Protein AF-A0A2T0K832-F1 (afdb_monomer_lite)

Foldseek 3Di:
DPVVVVVVLPDDDDDPDCVLLCVLCVCQQVDDDLQHGNQVLLVQLLLQCVLLVHDPLLSSLSSCLQQDHAPPGNDHSDHPVCLVSVCVRRNPVSSVLSQCSRFDDLVVLLVVLVVVDQKDWDQGPVPRDTDIDGSVSSLSSVLSVLSSCLSNQDPSLQFFAPSVQVCCVRDVVDSHPNDLPAPPVVNPDNAHNVLQVLLSVLVVCLLPDPQNLPRCSLVSSCVSDVLALLSLLSVLLSCQLVVVPVSNVVSLVSSVSSLSSRSFHSRQLETSVQSVLLSVLCVVDRHNVCSSVSNCQVSVCSVVSHHDCCSVVNDPPDDD

Radius of gyration: 20.92 Å; chains: 1; bounding box: 51×35×62 Å

Structure (mmCIF, N/CA/C/O backbone):
data_AF-A0A2T0K832-F1
#
_entry.id   AF-A0A2T0K832-F1
#
loop_
_atom_site.group_PDB
_atom_site.id
_atom_site.type_symbol
_atom_site.label_atom_id
_atom_site.label_alt_id
_atom_site.label_comp_id
_atom_site.label_asym_id
_atom_site.label_entity_id
_atom_site.label_seq_id
_atom_site.pdbx_PDB_ins_code
_atom_site.Cartn_x
_atom_site.Cartn_y
_atom_site.Cartn_z
_atom_site.occupancy
_atom_site.B_iso_or_equiv
_atom_site.auth_seq_id
_atom_site.auth_comp_id
_atom_site.auth_asym_id
_atom_site.auth_atom_id
_atom_site.pdbx_PDB_model_num
ATOM 1 N N . MET A 1 1 ? -19.330 -7.849 -11.983 1.00 30.95 1 MET A N 1
ATOM 2 C CA . MET A 1 1 ? -18.486 -8.987 -12.422 1.00 30.95 1 MET A CA 1
ATOM 3 C C . MET A 1 1 ? -17.035 -8.918 -11.907 1.00 30.95 1 MET A C 1
ATOM 5 O O . MET A 1 1 ? -16.240 -9.737 -12.334 1.00 30.95 1 MET A O 1
ATOM 9 N N . ARG A 1 2 ? -16.694 -8.014 -10.961 1.00 34.12 2 ARG A N 1
ATOM 10 C CA . ARG A 1 2 ? -15.380 -7.963 -10.276 1.00 34.12 2 ARG A CA 1
ATOM 11 C C . ARG A 1 2 ? -15.272 -8.901 -9.053 1.00 34.12 2 ARG A C 1
ATOM 13 O O . ARG A 1 2 ? -14.179 -9.278 -8.670 1.00 34.12 2 ARG A O 1
ATOM 20 N N . HIS A 1 3 ? -16.402 -9.354 -8.501 1.00 35.72 3 HIS A N 1
ATOM 21 C CA . HIS A 1 3 ? -16.453 -10.118 -7.242 1.00 35.72 3 HIS A CA 1
ATOM 22 C C . HIS A 1 3 ? -15.843 -11.532 -7.268 1.00 35.72 3 HIS A C 1
ATOM 24 O O . HIS A 1 3 ? -15.567 -12.078 -6.205 1.00 35.72 3 HIS A O 1
ATOM 30 N N . SER A 1 4 ? -15.642 -12.159 -8.436 1.00 32.28 4 SER A N 1
ATOM 31 C CA . SER A 1 4 ? -15.105 -13.531 -8.499 1.00 32.28 4 SER A CA 1
ATOM 32 C C . SER A 1 4 ? -13.577 -13.603 -8.437 1.00 32.28 4 SER A C 1
ATOM 34 O O . SER A 1 4 ? -13.040 -14.670 -8.149 1.00 32.28 4 SER A O 1
ATOM 36 N N . ASP A 1 5 ? -12.879 -12.494 -8.700 1.00 40.00 5 ASP A N 1
ATOM 37 C CA . ASP A 1 5 ? -11.413 -12.446 -8.667 1.00 40.00 5 ASP A CA 1
ATOM 38 C C . ASP A 1 5 ? -10.873 -12.101 -7.262 1.00 40.00 5 ASP A C 1
ATOM 40 O O . ASP A 1 5 ? -9.788 -12.553 -6.897 1.00 40.00 5 ASP A O 1
ATOM 44 N N . ASP A 1 6 ? -11.668 -11.426 -6.421 1.00 44.53 6 ASP A N 1
ATOM 45 C CA . ASP A 1 6 ? -11.272 -11.009 -5.064 1.00 44.53 6 ASP A CA 1
ATOM 46 C C . ASP A 1 6 ? -11.147 -12.164 -4.058 1.00 44.53 6 ASP A C 1
ATOM 48 O O . ASP A 1 6 ? -10.346 -12.088 -3.124 1.00 44.53 6 ASP A O 1
ATOM 52 N N . GLN A 1 7 ? -11.853 -13.284 -4.268 1.00 39.62 7 GLN A N 1
ATOM 53 C CA . GLN A 1 7 ? -11.702 -14.476 -3.418 1.00 39.62 7 GLN A CA 1
ATOM 54 C C . GLN A 1 7 ? -10.299 -15.099 -3.514 1.00 39.62 7 GLN A C 1
ATOM 56 O O . GLN A 1 7 ? -9.856 -15.764 -2.579 1.00 39.62 7 GLN A O 1
ATOM 61 N N . ARG A 1 8 ? -9.557 -14.852 -4.606 1.00 42.59 8 ARG A N 1
ATOM 62 C CA . ARG A 1 8 ? -8.155 -15.286 -4.733 1.00 42.59 8 ARG A CA 1
ATOM 63 C C . ARG A 1 8 ? -7.177 -14.395 -3.967 1.00 42.59 8 ARG A C 1
ATOM 65 O O . ARG A 1 8 ? -6.059 -14.829 -3.706 1.00 42.59 8 ARG A O 1
ATOM 72 N N . ILE A 1 9 ? -7.583 -13.188 -3.570 1.00 46.22 9 ILE A N 1
ATOM 73 C CA . ILE A 1 9 ? -6.697 -12.208 -2.928 1.00 46.22 9 ILE A CA 1
ATOM 74 C C . ILE A 1 9 ? -6.470 -12.517 -1.430 1.00 46.22 9 ILE A C 1
ATOM 76 O O . ILE A 1 9 ? -5.554 -11.985 -0.805 1.00 46.22 9 ILE A O 1
ATOM 80 N N . LEU A 1 10 ? -7.251 -13.432 -0.849 1.00 49.75 10 LEU A N 1
ATOM 81 C CA . LEU A 1 10 ? -7.245 -13.745 0.587 1.00 49.75 10 LEU A CA 1
ATOM 82 C C . LEU A 1 10 ? -6.537 -15.074 0.942 1.00 49.75 10 LEU A C 1
ATOM 84 O O . LEU A 1 10 ? -6.645 -15.552 2.071 1.00 49.75 10 LEU A O 1
ATOM 88 N N . ALA A 1 11 ? -5.796 -15.684 0.010 1.00 40.09 11 ALA A N 1
ATOM 89 C CA . ALA A 1 11 ? -5.131 -16.973 0.225 1.00 40.09 11 ALA A CA 1
ATOM 90 C C . ALA A 1 11 ? -3.791 -16.830 0.988 1.00 40.09 11 ALA A C 1
ATOM 92 O O . ALA A 1 11 ? -2.732 -16.651 0.389 1.00 40.09 11 ALA A O 1
ATOM 93 N N . GLY A 1 12 ? -3.842 -16.922 2.323 1.00 43.84 12 GLY A N 1
ATOM 94 C CA . GLY A 1 12 ? -2.694 -17.152 3.220 1.00 43.84 12 GLY A CA 1
ATOM 95 C C . GLY A 1 12 ? -2.825 -18.484 3.992 1.00 43.84 12 GLY A C 1
ATOM 96 O O . GLY A 1 12 ? -3.888 -19.096 3.928 1.00 43.84 12 GLY A O 1
ATOM 97 N N . PRO A 1 13 ? -1.792 -18.979 4.710 1.00 37.56 13 PRO A N 1
ATOM 98 C CA . PRO A 1 13 ? -1.708 -20.397 5.104 1.00 37.56 13 PRO A CA 1
ATOM 99 C C . PRO A 1 13 ? -2.586 -20.884 6.277 1.00 37.56 13 PRO A C 1
ATOM 101 O O . PRO A 1 13 ? -2.548 -22.071 6.570 1.00 37.56 13 PRO A O 1
ATOM 104 N N . GLU A 1 14 ? -3.403 -20.049 6.925 1.00 45.94 14 GLU A N 1
ATOM 105 C CA . GLU A 1 14 ? -4.388 -20.481 7.939 1.00 45.94 14 GLU A CA 1
ATOM 106 C C . GLU A 1 14 ? -5.650 -19.602 7.853 1.00 45.94 14 GLU A C 1
ATOM 108 O O . GLU A 1 14 ? -5.813 -18.617 8.576 1.00 45.94 14 GLU A O 1
ATOM 113 N N . VAL A 1 15 ? -6.554 -19.908 6.918 1.00 50.59 15 VAL A N 1
ATOM 114 C CA . VAL A 1 15 ? -7.789 -19.128 6.734 1.00 50.59 15 VAL A CA 1
ATOM 115 C C . VAL A 1 15 ? -8.858 -19.644 7.701 1.00 50.59 15 VAL A C 1
ATOM 117 O O . VAL A 1 15 ? -9.485 -20.672 7.447 1.00 50.59 15 VAL A O 1
ATOM 120 N N . ALA A 1 16 ? -9.127 -18.915 8.791 1.00 54.84 16 ALA A N 1
ATOM 121 C CA . ALA A 1 16 ? -10.485 -18.936 9.336 1.00 54.84 16 ALA A CA 1
ATOM 122 C C . ALA A 1 16 ? -11.412 -18.443 8.230 1.00 54.84 16 ALA A C 1
ATOM 124 O O . ALA A 1 16 ? -11.106 -17.454 7.566 1.00 54.84 16 ALA A O 1
ATOM 125 N N . THR A 1 17 ? -12.523 -19.139 8.015 1.00 71.69 17 THR A N 1
ATOM 126 C CA . THR A 1 17 ? -13.486 -18.824 6.956 1.00 71.69 17 THR A CA 1
ATOM 127 C C . THR A 1 17 ? -13.867 -17.341 7.006 1.00 71.69 17 THR A C 1
ATOM 129 O O . THR A 1 17 ? -14.538 -16.905 7.946 1.00 71.69 17 THR A O 1
ATOM 132 N N . LEU A 1 18 ? -13.440 -16.565 6.004 1.00 84.62 18 LEU A N 1
ATOM 133 C CA . LEU A 1 18 ? -13.716 -15.128 5.929 1.00 84.62 18 LEU A CA 1
ATOM 134 C C . LEU A 1 18 ? -15.161 -14.826 5.513 1.00 84.62 18 LEU A C 1
ATOM 136 O O . LEU A 1 18 ? -15.587 -13.684 5.634 1.00 84.62 18 LEU A O 1
ATOM 140 N N . ASP A 1 19 ? -15.937 -15.834 5.108 1.00 87.75 19 ASP A N 1
ATOM 141 C CA . ASP A 1 19 ? -17.313 -15.688 4.617 1.00 87.75 19 ASP A CA 1
ATOM 142 C C . ASP A 1 19 ? -18.203 -14.865 5.557 1.00 87.75 19 ASP A C 1
ATOM 144 O O . ASP A 1 19 ? -18.890 -13.941 5.129 1.00 87.75 19 ASP A O 1
ATOM 148 N N . ARG A 1 20 ? -18.173 -15.168 6.863 1.00 90.81 20 ARG A N 1
ATOM 149 C CA . ARG A 1 20 ? -18.981 -14.451 7.863 1.00 90.81 20 ARG A CA 1
ATOM 150 C C . ARG A 1 20 ? -18.501 -13.010 8.088 1.00 90.81 20 ARG A C 1
ATOM 152 O O . ARG A 1 20 ? -19.354 -12.128 8.048 1.00 90.81 20 ARG A O 1
ATOM 159 N N . PRO A 1 21 ? -17.202 -12.744 8.345 1.00 91.19 21 PRO A N 1
ATOM 160 C CA . PRO A 1 21 ? -16.691 -11.376 8.412 1.00 91.19 21 PRO A CA 1
ATOM 161 C C . PRO A 1 21 ? -16.973 -10.555 7.147 1.00 91.19 21 PRO A C 1
ATOM 163 O O . PRO A 1 21 ? -17.422 -9.421 7.256 1.00 91.19 21 PRO A O 1
ATOM 166 N N . LEU A 1 22 ? -16.764 -11.125 5.958 1.00 92.44 22 LEU A N 1
ATOM 167 C CA . LEU A 1 22 ? -16.982 -10.439 4.682 1.00 92.44 22 LEU A CA 1
ATOM 168 C C . LEU A 1 22 ? -18.458 -10.090 4.471 1.00 92.44 22 LEU A C 1
ATOM 170 O O . LEU A 1 22 ? -18.769 -8.973 4.072 1.00 92.44 22 LEU A O 1
ATOM 174 N N . ALA A 1 23 ? -19.377 -10.986 4.837 1.00 91.19 23 ALA A N 1
ATOM 175 C CA . ALA A 1 23 ? -20.811 -10.701 4.796 1.00 91.19 23 ALA A CA 1
ATOM 176 C C . ALA A 1 23 ? -21.242 -9.558 5.739 1.00 91.19 23 ALA A C 1
ATOM 178 O O . ALA A 1 23 ? -22.299 -8.968 5.546 1.00 91.19 23 ALA A O 1
ATOM 179 N N . LEU A 1 24 ? -20.460 -9.215 6.775 1.00 92.06 24 LEU A N 1
ATOM 180 C CA . LEU A 1 24 ? -20.762 -8.048 7.620 1.00 92.06 24 LEU A CA 1
ATOM 181 C C . LEU A 1 24 ? -20.458 -6.715 6.935 1.00 92.06 24 LEU A C 1
ATOM 183 O O . LEU A 1 24 ? -20.981 -5.692 7.373 1.00 92.06 24 LEU A O 1
ATOM 187 N N . ILE A 1 25 ? -19.598 -6.721 5.919 1.00 93.38 25 ILE A N 1
ATOM 188 C CA . ILE A 1 25 ? -19.113 -5.516 5.245 1.00 93.38 25 ILE A CA 1
ATOM 189 C C . ILE A 1 25 ? -19.463 -5.502 3.757 1.00 93.38 25 ILE A C 1
ATOM 191 O O . ILE A 1 25 ? -18.926 -4.679 3.031 1.00 93.38 25 ILE A O 1
ATOM 195 N N . GLU A 1 26 ? -20.359 -6.371 3.284 1.00 91.88 26 GLU A N 1
ATOM 196 C CA . GLU A 1 26 ? -20.733 -6.455 1.862 1.00 91.88 26 GLU A CA 1
ATOM 197 C C . GLU A 1 26 ? -21.191 -5.103 1.287 1.00 91.88 26 GLU A C 1
ATOM 199 O O . GLU A 1 26 ? -20.757 -4.700 0.207 1.00 91.88 26 GLU A O 1
ATOM 204 N N . ASP A 1 27 ? -21.959 -4.340 2.069 1.00 90.38 27 ASP A N 1
ATOM 205 C CA . ASP A 1 27 ? -22.440 -3.007 1.698 1.00 90.38 27 ASP A CA 1
ATOM 206 C C . ASP A 1 27 ? -21.305 -1.979 1.548 1.00 90.38 27 ASP A C 1
ATOM 208 O O . ASP A 1 27 ? -21.478 -0.955 0.887 1.00 90.38 27 ASP A O 1
ATOM 212 N N . ALA A 1 28 ? -20.115 -2.247 2.100 1.00 91.25 28 ALA A N 1
ATOM 213 C CA . ALA A 1 28 ? -18.943 -1.389 1.939 1.00 91.25 28 ALA A CA 1
ATOM 214 C C . ALA A 1 28 ? -18.512 -1.260 0.470 1.00 91.25 28 ALA A C 1
ATOM 216 O O . ALA A 1 28 ? -17.900 -0.257 0.104 1.00 91.25 28 ALA A O 1
ATOM 217 N N . ALA A 1 29 ? -18.862 -2.227 -0.385 1.00 91.88 29 ALA A N 1
ATOM 218 C CA . ALA A 1 29 ? -18.589 -2.163 -1.820 1.00 91.88 29 ALA A CA 1
ATOM 219 C C . ALA A 1 29 ? -19.384 -1.049 -2.525 1.00 91.88 29 ALA A C 1
ATOM 221 O O . ALA A 1 29 ? -18.993 -0.587 -3.596 1.00 91.88 29 ALA A O 1
ATOM 222 N N . LEU A 1 30 ? -20.494 -0.604 -1.927 1.00 89.81 30 LEU A N 1
ATOM 223 C CA . LEU A 1 30 ? -21.346 0.461 -2.456 1.00 89.81 30 LEU A CA 1
ATOM 224 C C . LEU A 1 30 ? -20.958 1.846 -1.937 1.00 89.81 30 LEU A C 1
ATOM 226 O O . LEU A 1 30 ? -21.516 2.840 -2.402 1.00 89.81 30 LEU A O 1
ATOM 230 N N . VAL A 1 31 ? -20.031 1.929 -0.979 1.00 89.19 31 VAL A N 1
ATOM 231 C CA . VAL A 1 31 ? -19.627 3.199 -0.380 1.00 89.19 31 VAL A CA 1
ATOM 232 C C . VAL A 1 31 ? -18.337 3.692 -1.033 1.00 89.19 31 VAL A C 1
ATOM 234 O O . VAL A 1 31 ? -17.299 3.057 -0.839 1.00 89.19 31 VAL A O 1
ATOM 237 N N . PRO A 1 32 ? -18.360 4.821 -1.770 1.00 88.94 32 PRO A N 1
ATOM 238 C CA . PRO A 1 32 ? -17.146 5.427 -2.296 1.00 88.94 32 PRO A CA 1
ATOM 239 C C . PRO A 1 32 ? -16.167 5.774 -1.174 1.00 88.94 32 PRO A C 1
ATOM 241 O O . PRO A 1 32 ? -16.547 6.341 -0.146 1.00 88.94 32 PRO A O 1
ATOM 244 N N . HIS A 1 33 ? -14.900 5.448 -1.389 1.00 85.62 33 HIS A N 1
ATOM 245 C CA . HIS A 1 33 ? -13.812 5.713 -0.459 1.00 85.62 33 HIS A CA 1
ATOM 246 C C . HIS A 1 33 ? -12.544 6.075 -1.234 1.00 85.62 33 HIS A C 1
ATOM 248 O O . HIS A 1 33 ? -12.447 5.762 -2.413 1.00 85.62 33 HIS A O 1
ATOM 254 N N . PHE A 1 34 ? -11.602 6.760 -0.585 1.00 84.00 34 PHE A N 1
ATOM 255 C CA . PHE A 1 34 ? -10.453 7.459 -1.184 1.00 84.00 34 PHE A CA 1
ATOM 256 C C . PHE A 1 34 ? -9.990 6.977 -2.582 1.00 84.00 34 PHE A C 1
ATOM 258 O O . PHE A 1 34 ? -10.102 7.746 -3.535 1.00 84.00 34 PHE A O 1
ATOM 265 N N . LEU A 1 35 ? -9.549 5.716 -2.721 1.00 85.81 35 LEU A N 1
ATOM 266 C CA . LEU A 1 35 ? -9.139 5.091 -3.992 1.00 85.81 35 LEU A CA 1
ATOM 267 C C . LEU A 1 35 ? -9.999 3.867 -4.364 1.00 85.81 35 LEU A C 1
ATOM 269 O O . LEU A 1 35 ? -9.481 2.788 -4.638 1.00 85.81 35 LEU A O 1
ATOM 273 N N . GLY A 1 36 ? -11.325 4.019 -4.365 1.00 89.12 36 GLY A N 1
ATOM 274 C CA . GLY A 1 36 ? -12.261 2.964 -4.760 1.00 89.12 36 GLY A CA 1
ATOM 275 C C . GLY A 1 36 ? -13.493 2.914 -3.865 1.00 89.12 36 GLY A C 1
ATOM 276 O O . GLY A 1 36 ? -14.217 3.901 -3.719 1.00 89.12 36 GLY A O 1
ATOM 277 N N . SER A 1 37 ? -13.760 1.745 -3.293 1.00 92.50 37 SER A N 1
ATOM 278 C CA . SER A 1 37 ? -14.824 1.536 -2.313 1.00 92.50 37 SER A CA 1
ATOM 279 C C . SER A 1 37 ? -14.267 1.329 -0.905 1.00 92.50 37 SER A C 1
ATOM 281 O O . SER A 1 37 ? -13.090 1.017 -0.715 1.00 92.50 37 SER A O 1
ATOM 283 N N . LEU A 1 38 ? -15.121 1.458 0.111 1.00 92.50 38 LEU A N 1
ATOM 284 C CA . LEU A 1 38 ? -14.743 1.124 1.484 1.00 92.50 38 LEU A CA 1
ATOM 285 C C . LEU A 1 38 ? -14.355 -0.358 1.596 1.00 92.50 38 LEU A C 1
ATOM 287 O O . LEU A 1 38 ? -13.469 -0.703 2.370 1.00 92.50 38 LEU A O 1
ATOM 291 N N . TRP A 1 39 ? -14.979 -1.232 0.804 1.00 93.69 39 TRP A N 1
ATOM 292 C CA . TRP A 1 39 ? -14.593 -2.640 0.722 1.00 93.69 39 TRP A CA 1
ATOM 293 C C . TRP A 1 39 ? -13.134 -2.821 0.297 1.00 93.69 39 TRP A C 1
ATOM 295 O O . TRP A 1 39 ? -12.407 -3.587 0.935 1.00 93.69 39 TRP A O 1
ATOM 305 N N . ASP A 1 40 ? -12.704 -2.107 -0.748 1.00 92.25 40 ASP A N 1
ATOM 306 C CA . ASP A 1 40 ? -11.331 -2.181 -1.260 1.00 92.25 40 ASP A CA 1
ATOM 307 C C . ASP A 1 40 ? -10.333 -1.781 -0.173 1.00 92.25 40 ASP A C 1
ATOM 309 O O . ASP A 1 40 ? -9.380 -2.518 0.087 1.00 92.25 40 ASP A O 1
ATOM 313 N N . HIS A 1 41 ? -10.636 -0.686 0.529 1.00 94.31 41 HIS A N 1
ATOM 314 C CA . HIS A 1 41 ? -9.857 -0.182 1.655 1.00 94.31 41 HIS A CA 1
ATOM 315 C C . HIS A 1 41 ? -9.750 -1.204 2.802 1.00 94.31 41 HIS A C 1
ATOM 317 O O . HIS A 1 41 ? -8.650 -1.587 3.205 1.00 94.31 41 HIS A O 1
ATOM 323 N N . LEU A 1 42 ? -10.883 -1.719 3.294 1.00 95.25 42 LEU A N 1
ATOM 324 C CA . LEU A 1 42 ? -10.915 -2.695 4.392 1.00 95.25 42 LEU A CA 1
ATOM 325 C C . LEU A 1 42 ? -10.150 -3.980 4.040 1.00 95.25 42 LEU A C 1
ATOM 327 O O . LEU A 1 42 ? -9.393 -4.518 4.856 1.00 95.25 42 LEU A O 1
ATOM 331 N N . CYS A 1 43 ? -10.309 -4.459 2.805 1.00 94.25 43 CYS A N 1
ATOM 332 C CA . CYS A 1 43 ? -9.551 -5.597 2.304 1.00 94.25 43 CYS A CA 1
ATOM 333 C C . CYS A 1 43 ? -8.057 -5.265 2.174 1.00 94.25 43 CYS A C 1
ATOM 335 O O . CYS A 1 43 ? -7.226 -6.123 2.465 1.00 94.25 43 CYS A O 1
ATOM 337 N N . GLY A 1 44 ? -7.696 -4.052 1.749 1.00 94.25 44 GLY A N 1
ATOM 338 C CA . GLY A 1 44 ? -6.319 -3.561 1.690 1.00 94.25 44 GLY A CA 1
ATOM 339 C C . GLY A 1 44 ? -5.638 -3.577 3.060 1.00 94.25 44 GLY A C 1
ATOM 340 O O . GLY A 1 44 ? -4.561 -4.160 3.205 1.00 94.25 44 GLY A O 1
ATOM 341 N N . THR A 1 45 ? -6.306 -3.057 4.093 1.00 95.81 45 THR A N 1
ATOM 342 C CA . THR A 1 45 ? -5.803 -3.065 5.475 1.00 95.81 45 THR A CA 1
ATOM 343 C C . THR A 1 45 ? -5.596 -4.493 5.981 1.00 95.81 45 THR A C 1
ATOM 345 O O . THR A 1 45 ? -4.537 -4.811 6.527 1.00 95.81 45 THR A O 1
ATOM 348 N N . TRP A 1 46 ? -6.567 -5.389 5.751 1.00 95.12 46 TRP A N 1
ATOM 349 C CA . TRP A 1 46 ? -6.432 -6.808 6.101 1.00 95.12 46 TRP A CA 1
ATOM 350 C C . TRP A 1 46 ? -5.241 -7.461 5.387 1.00 95.12 46 TRP A C 1
ATOM 352 O O . TRP A 1 46 ? -4.472 -8.185 6.021 1.00 95.12 46 TRP A O 1
ATOM 362 N N . LYS A 1 47 ? -5.049 -7.192 4.085 1.00 92.06 47 LYS A N 1
ATOM 363 C CA . LYS A 1 47 ? -3.950 -7.763 3.286 1.00 92.06 47 LYS A CA 1
ATOM 364 C C . LYS A 1 47 ? -2.588 -7.357 3.837 1.00 92.06 47 LYS A C 1
ATOM 366 O O . LYS A 1 47 ? -1.722 -8.224 3.952 1.00 92.06 47 LYS A O 1
ATOM 371 N N . ILE A 1 48 ? -2.409 -6.084 4.197 1.00 92.94 48 ILE A N 1
ATOM 372 C CA . ILE A 1 48 ? -1.166 -5.581 4.803 1.00 92.94 48 ILE A CA 1
ATOM 373 C C . ILE A 1 48 ? -0.881 -6.339 6.105 1.00 92.94 48 ILE A C 1
ATOM 375 O O . ILE A 1 48 ? 0.179 -6.952 6.238 1.00 92.94 48 ILE A O 1
ATOM 379 N N . LEU A 1 49 ? -1.852 -6.392 7.024 1.00 92.56 49 LEU A N 1
ATOM 380 C CA . LEU A 1 49 ? -1.693 -7.079 8.311 1.00 92.56 49 LEU A CA 1
ATOM 381 C C . LEU A 1 49 ? -1.380 -8.574 8.135 1.00 92.56 49 LEU A C 1
ATOM 383 O O . LEU A 1 49 ? -0.471 -9.112 8.771 1.00 92.56 49 LEU A O 1
ATOM 387 N N . ASN A 1 50 ? -2.091 -9.242 7.225 1.00 90.19 50 ASN A N 1
ATOM 388 C CA . ASN A 1 50 ? -1.894 -10.657 6.940 1.00 90.19 50 ASN A CA 1
ATOM 389 C C . ASN A 1 50 ? -0.512 -10.935 6.317 1.00 90.19 50 ASN A C 1
ATOM 391 O O . ASN A 1 50 ? 0.164 -11.885 6.713 1.00 90.19 50 ASN A O 1
ATOM 395 N N . ARG A 1 51 ? -0.041 -10.089 5.388 1.00 87.12 51 ARG A N 1
ATOM 396 C CA . ARG A 1 51 ? 1.306 -10.200 4.789 1.00 87.12 51 ARG A CA 1
ATOM 397 C C . ARG A 1 51 ? 2.418 -9.988 5.814 1.00 87.12 51 ARG A C 1
ATOM 399 O O . ARG A 1 51 ? 3.467 -10.625 5.711 1.00 87.12 51 ARG A O 1
ATOM 406 N N . HIS A 1 52 ? 2.178 -9.163 6.830 1.00 87.31 52 HIS A N 1
ATOM 407 C CA . HIS A 1 52 ? 3.117 -8.948 7.938 1.00 87.31 52 HIS A CA 1
ATOM 408 C C . HIS A 1 52 ? 3.060 -10.066 8.992 1.00 87.31 52 HIS A C 1
ATOM 410 O O . HIS A 1 52 ? 3.817 -10.043 9.958 1.00 87.31 52 HIS A O 1
ATOM 416 N N . ALA A 1 53 ? 2.248 -11.105 8.758 1.00 87.31 53 ALA A N 1
ATOM 417 C CA . ALA A 1 53 ? 2.080 -12.276 9.618 1.00 87.31 53 ALA A CA 1
ATOM 418 C C . ALA A 1 53 ? 1.557 -11.940 11.024 1.00 87.31 53 ALA A C 1
ATOM 420 O O . ALA A 1 53 ? 1.927 -12.590 12.005 1.00 87.31 53 ALA A O 1
ATOM 421 N N . TYR A 1 54 ? 0.684 -10.936 11.120 1.00 88.69 54 TYR A N 1
ATOM 422 C CA . TYR A 1 54 ? -0.062 -10.689 12.345 1.00 88.69 54 TYR A CA 1
ATOM 423 C C . TYR A 1 54 ? -1.038 -11.818 12.667 1.00 88.69 54 TYR A C 1
ATOM 425 O O . TYR A 1 54 ? -1.534 -12.521 11.787 1.00 88.69 54 TYR A O 1
ATOM 433 N N . GLY A 1 55 ? -1.338 -11.965 13.960 1.00 89.81 55 GLY A N 1
ATOM 434 C CA . GLY A 1 55 ? -2.340 -12.913 14.429 1.00 89.81 55 GLY A CA 1
ATOM 435 C C . GLY A 1 55 ? -3.720 -12.613 13.842 1.00 89.81 55 GLY A C 1
ATOM 436 O O . GLY A 1 55 ? -4.098 -11.455 13.653 1.00 89.81 55 GLY A O 1
ATOM 437 N N . GLN A 1 56 ? -4.499 -13.667 13.608 1.00 91.25 56 GLN A N 1
ATOM 438 C CA . GLN A 1 56 ? -5.800 -13.595 12.941 1.00 91.25 56 GLN A CA 1
ATOM 439 C C . GLN A 1 56 ? -6.766 -12.579 13.565 1.00 91.25 56 GLN A C 1
ATOM 441 O O . GLN A 1 56 ? -7.483 -11.898 12.835 1.00 91.25 56 GLN A O 1
ATOM 446 N N . ASN A 1 57 ? -6.744 -12.422 14.890 1.00 93.56 57 ASN A N 1
ATOM 447 C CA . ASN A 1 57 ? -7.580 -11.447 15.590 1.00 93.56 57 ASN A CA 1
ATOM 448 C C . ASN A 1 57 ? -7.281 -10.000 15.163 1.00 93.56 57 ASN A C 1
ATOM 450 O O . ASN A 1 57 ? -8.209 -9.219 14.978 1.00 93.56 57 ASN A O 1
ATOM 454 N N . ILE A 1 58 ? -6.005 -9.651 14.961 1.00 94.06 58 ILE A N 1
ATOM 455 C CA . ILE 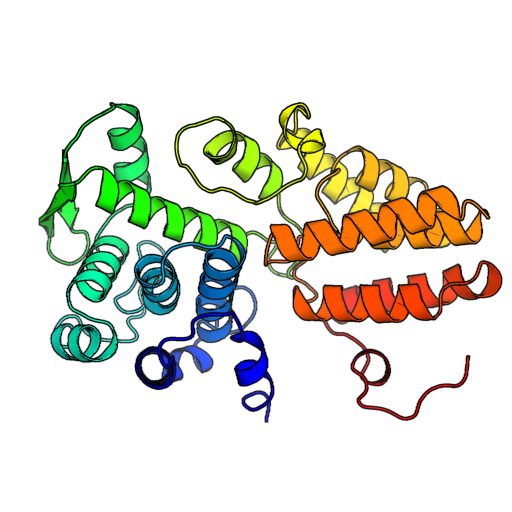A 1 58 ? -5.585 -8.315 14.509 1.00 94.06 58 ILE A CA 1
ATOM 456 C C . ILE A 1 58 ? -5.981 -8.122 13.046 1.00 94.06 58 ILE A C 1
ATOM 458 O O . ILE A 1 58 ? -6.533 -7.082 12.697 1.00 94.06 58 ILE A O 1
ATOM 462 N N . CYS A 1 59 ? -5.770 -9.134 12.198 1.00 95.06 59 CYS A N 1
ATOM 463 C CA . CYS A 1 59 ? -6.184 -9.079 10.796 1.00 95.06 59 CYS A CA 1
ATOM 464 C C . CYS A 1 59 ? -7.701 -8.869 10.673 1.00 95.06 59 CYS A C 1
ATOM 466 O O . CYS A 1 59 ? -8.137 -7.958 9.974 1.00 95.06 59 CYS A O 1
ATOM 468 N N . LEU A 1 60 ? -8.515 -9.658 11.387 1.00 96.19 60 LEU A N 1
ATOM 469 C CA . LEU A 1 60 ? -9.974 -9.499 11.408 1.00 96.19 60 LEU A CA 1
ATOM 470 C C . LEU A 1 60 ? -10.399 -8.141 11.972 1.00 96.19 60 LEU A C 1
ATOM 472 O O . LEU A 1 60 ? -11.332 -7.536 11.446 1.00 96.19 60 LEU A O 1
ATOM 476 N N . ALA A 1 61 ? -9.704 -7.635 12.994 1.00 96.69 61 ALA A N 1
ATOM 477 C CA . ALA A 1 61 ? -9.949 -6.287 13.485 1.00 96.69 61 ALA A CA 1
ATOM 478 C C . ALA A 1 61 ? -9.647 -5.229 12.416 1.00 96.69 61 ALA A C 1
ATOM 480 O O . ALA A 1 61 ? -10.440 -4.310 12.251 1.00 96.69 61 ALA A O 1
ATOM 481 N N . GLY A 1 62 ? -8.576 -5.395 11.636 1.00 96.94 62 GLY A N 1
ATOM 482 C CA . GLY A 1 62 ? -8.269 -4.552 10.481 1.00 96.94 62 GLY A CA 1
ATOM 483 C C . GLY A 1 62 ? -9.317 -4.618 9.370 1.00 96.94 62 GLY A C 1
ATOM 484 O O . GLY A 1 62 ? -9.673 -3.582 8.824 1.00 96.94 62 GLY A O 1
ATOM 485 N N . LEU A 1 63 ? -9.886 -5.791 9.082 1.00 96.75 63 LEU A N 1
ATOM 486 C CA . LEU A 1 63 ? -10.981 -5.929 8.108 1.00 96.75 63 LEU A CA 1
ATOM 487 C C . LEU A 1 63 ? -12.255 -5.189 8.544 1.00 96.75 63 LEU A C 1
ATOM 489 O O . LEU A 1 63 ? -13.039 -4.753 7.709 1.00 96.75 63 LEU A O 1
ATOM 493 N N . LEU A 1 64 ? -12.480 -5.064 9.853 1.00 96.31 64 LEU A N 1
ATOM 494 C CA . LEU A 1 64 ? -13.702 -4.499 10.427 1.00 96.31 64 LEU A CA 1
ATOM 495 C C . LEU A 1 64 ? -13.485 -3.136 11.099 1.00 96.31 64 LEU A C 1
ATOM 497 O O . LEU A 1 64 ? -14.407 -2.623 11.729 1.00 96.31 64 LEU A O 1
ATOM 501 N N . HIS A 1 65 ? -12.300 -2.530 10.977 1.00 95.06 65 HIS A N 1
ATOM 502 C CA . HIS A 1 65 ? -11.878 -1.401 11.819 1.00 95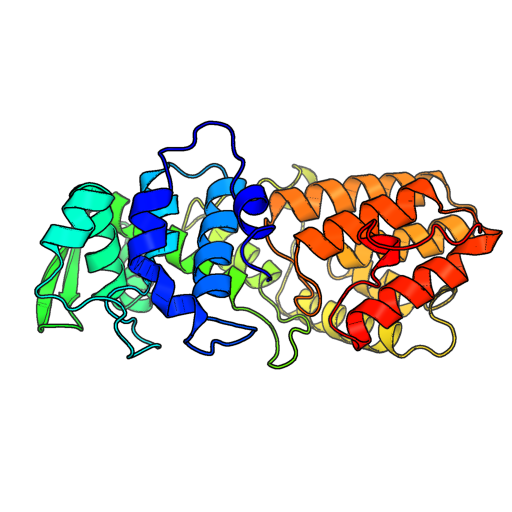.06 65 HIS A CA 1
ATOM 503 C C . HIS A 1 65 ? -12.774 -0.153 11.693 1.00 95.06 65 HIS A C 1
ATOM 505 O O . HIS A 1 65 ? -12.808 0.683 12.595 1.00 95.06 65 HIS A O 1
ATOM 511 N N . SER A 1 66 ? -13.528 -0.040 10.595 1.00 92.38 66 SER A N 1
ATOM 512 C CA . SER A 1 66 ? -14.470 1.056 10.329 1.00 92.38 66 SER A CA 1
ATOM 513 C C . SER A 1 66 ? -15.951 0.655 10.435 1.00 92.38 66 SER A C 1
ATOM 515 O O . SER A 1 66 ? -16.826 1.458 10.110 1.00 92.38 66 SER A O 1
ATOM 517 N N . ILE A 1 67 ? -16.276 -0.557 10.906 1.00 93.25 67 ILE A N 1
ATOM 518 C CA . ILE A 1 67 ? -17.652 -1.090 10.881 1.00 93.25 67 ILE A CA 1
ATOM 519 C C . ILE A 1 67 ? -18.650 -0.242 11.695 1.00 93.25 67 ILE A C 1
ATOM 521 O O . ILE A 1 67 ? -19.813 -0.132 11.300 1.00 93.25 67 ILE A O 1
ATOM 525 N N . TYR A 1 68 ? -18.198 0.391 12.788 1.00 90.25 68 TYR A N 1
ATOM 526 C CA . TYR A 1 68 ? -19.017 1.239 13.666 1.00 90.25 68 TYR A CA 1
ATOM 527 C C . TYR A 1 68 ? -18.773 2.749 13.496 1.00 90.25 68 TYR A C 1
ATOM 529 O O . TYR A 1 68 ? -19.111 3.505 14.408 1.00 90.25 68 TYR A O 1
ATOM 537 N N . SER A 1 69 ? -18.183 3.198 12.378 1.00 83.25 69 SER A N 1
ATOM 538 C CA . SER A 1 69 ? -17.570 4.531 12.163 1.00 83.25 69 SER A CA 1
ATOM 539 C C . SER A 1 69 ? -16.158 4.691 12.752 1.00 83.25 69 SER A C 1
ATOM 541 O O . SER A 1 69 ? -15.744 3.956 13.651 1.00 83.25 69 SER A O 1
ATOM 543 N N . THR A 1 70 ? -15.428 5.710 12.295 1.00 72.62 70 THR A N 1
ATOM 544 C CA . THR A 1 70 ? -14.117 6.133 12.823 1.00 72.62 70 THR A CA 1
ATOM 545 C C . THR A 1 70 ? -14.083 7.637 13.118 1.00 72.62 70 THR A C 1
ATOM 547 O O . THR A 1 70 ? -15.075 8.344 12.948 1.00 72.62 70 THR A O 1
ATOM 550 N N . GLU A 1 71 ? -12.942 8.136 13.605 1.00 66.88 71 GLU A N 1
ATOM 551 C CA . GLU A 1 71 ? -12.726 9.566 13.874 1.00 66.88 71 GLU A CA 1
ATOM 552 C C . GLU A 1 71 ? -12.798 10.441 12.607 1.00 66.88 71 GLU A C 1
ATOM 554 O O . GLU A 1 71 ? -13.104 11.628 12.700 1.00 66.88 71 GLU A O 1
ATOM 559 N N . HIS A 1 72 ? -12.565 9.849 11.432 1.00 63.31 72 HIS A N 1
ATOM 560 C CA . HIS A 1 72 ? -12.567 10.534 10.137 1.00 63.31 72 HIS A CA 1
ATOM 561 C C . HIS A 1 72 ? -13.689 10.062 9.196 1.00 63.31 72 HIS A C 1
ATOM 563 O O . HIS A 1 72 ? -13.945 10.710 8.183 1.00 63.31 72 HIS A O 1
ATOM 569 N N . TYR A 1 73 ? -14.395 8.977 9.536 1.00 63.78 73 TYR A N 1
ATOM 570 C CA . TYR A 1 73 ? -15.453 8.389 8.715 1.00 63.78 73 TYR A CA 1
ATOM 571 C C . TYR A 1 73 ? -16.723 8.140 9.536 1.00 63.78 73 TYR A C 1
ATOM 573 O O . TYR A 1 73 ? -16.778 7.225 10.352 1.00 63.78 73 TYR A O 1
ATOM 581 N N . CYS A 1 74 ? -17.766 8.944 9.318 1.00 68.00 74 CYS A N 1
ATOM 582 C CA . CYS A 1 74 ? -18.988 8.917 10.135 1.00 68.00 74 CYS A CA 1
ATOM 583 C C . CYS A 1 74 ? -20.015 7.848 9.722 1.00 68.00 74 CYS A C 1
ATOM 585 O O . CYS A 1 74 ? -21.015 7.670 10.416 1.00 68.00 74 CYS A O 1
ATOM 587 N N . HIS A 1 75 ? -19.819 7.161 8.594 1.00 73.38 75 HIS A N 1
ATOM 588 C CA . HIS A 1 75 ? -20.793 6.190 8.101 1.00 73.38 75 HIS A CA 1
ATOM 589 C C . HIS A 1 75 ? -20.570 4.825 8.763 1.00 73.38 75 HIS A C 1
ATOM 591 O O . HIS A 1 75 ? -19.492 4.244 8.708 1.00 73.38 75 HIS A O 1
ATOM 597 N N . SER A 1 76 ? -21.616 4.300 9.392 1.00 81.19 76 SER A N 1
ATOM 598 C CA . SER A 1 76 ? -21.579 3.021 10.101 1.00 81.19 76 SER A CA 1
ATOM 599 C C . SER A 1 76 ? -22.135 1.926 9.197 1.00 81.19 76 SER A C 1
ATOM 601 O O . SER A 1 76 ? -23.270 2.041 8.742 1.00 81.19 76 SER A O 1
ATOM 603 N N . LEU A 1 77 ? -21.368 0.863 8.950 1.00 83.69 77 LEU A N 1
ATOM 604 C CA . LEU A 1 77 ? -21.871 -0.334 8.255 1.00 83.69 77 LEU A CA 1
ATOM 605 C C . LEU A 1 77 ? -22.779 -1.161 9.174 1.00 83.69 77 LEU A C 1
ATOM 607 O O . LEU A 1 77 ? -23.726 -1.803 8.732 1.00 83.69 77 LEU A O 1
ATOM 611 N N . CYS A 1 78 ? -22.512 -1.122 10.479 1.00 86.62 78 CYS A N 1
ATOM 612 C CA . CYS A 1 78 ? -23.311 -1.795 11.491 1.00 86.62 78 CYS A CA 1
ATOM 613 C C . CYS A 1 78 ? -23.627 -0.825 12.633 1.00 86.62 78 CYS A C 1
ATOM 615 O O . CYS A 1 78 ? -22.773 -0.049 13.047 1.00 86.62 78 CYS A O 1
ATOM 617 N N . SER A 1 79 ? -24.850 -0.846 13.163 1.00 87.75 79 SER A N 1
ATOM 618 C CA . SER A 1 79 ? -25.195 -0.054 14.353 1.00 87.75 79 SER A CA 1
ATOM 619 C C . SER A 1 79 ? -24.574 -0.650 15.621 1.00 87.75 79 SER A C 1
ATOM 621 O O . SER A 1 79 ? -24.433 -1.868 15.734 1.00 87.75 79 SER A O 1
ATOM 623 N N . LEU A 1 80 ? -24.296 0.189 16.625 1.00 88.94 80 LEU A N 1
ATOM 624 C CA . LEU A 1 80 ? -23.829 -0.249 17.947 1.00 88.94 80 LEU A CA 1
ATOM 625 C C . LEU A 1 80 ? -24.820 -1.183 18.668 1.00 88.94 80 LEU A C 1
ATOM 627 O O . LEU A 1 80 ? -24.411 -1.983 19.506 1.00 88.94 80 LEU A O 1
ATOM 631 N N . SER A 1 81 ? -26.111 -1.163 18.322 1.00 88.44 81 SER A N 1
ATOM 632 C CA . SER A 1 81 ? -27.076 -2.145 18.845 1.00 88.44 81 SER A CA 1
ATOM 633 C C . SER A 1 81 ? -26.822 -3.571 18.336 1.00 88.44 81 SER A C 1
ATOM 635 O O . SER A 1 81 ? -27.243 -4.542 18.963 1.00 88.44 81 SER A O 1
ATOM 637 N N . ASN A 1 82 ? -26.091 -3.716 17.228 1.00 91.38 82 ASN A N 1
ATOM 638 C CA . ASN A 1 82 ? -25.814 -4.987 16.566 1.00 91.38 82 ASN A CA 1
ATOM 639 C C . ASN A 1 82 ? -24.424 -5.556 16.897 1.00 91.38 82 ASN A C 1
ATOM 641 O O . ASN A 1 82 ? -23.998 -6.523 16.264 1.00 91.38 82 ASN A O 1
ATOM 645 N N . ARG A 1 83 ? -23.732 -5.038 17.922 1.00 94.12 83 ARG A N 1
ATOM 646 C CA . ARG A 1 83 ? -22.413 -5.547 18.351 1.00 94.12 83 ARG A CA 1
ATOM 647 C C . ARG A 1 83 ? -22.386 -7.058 18.583 1.00 94.12 83 ARG A C 1
ATOM 649 O O . ARG A 1 83 ? -21.470 -7.751 18.153 1.00 94.12 83 ARG A O 1
ATOM 656 N N . ARG A 1 84 ? -23.455 -7.613 19.165 1.00 94.69 84 ARG A N 1
ATOM 657 C CA . ARG A 1 84 ? -23.588 -9.064 19.385 1.00 94.69 84 ARG A CA 1
ATOM 658 C C . ARG A 1 84 ? -23.547 -9.875 18.084 1.00 94.69 84 ARG A C 1
ATOM 660 O O . ARG A 1 84 ? -23.007 -10.982 18.078 1.00 94.69 84 ARG A O 1
ATOM 667 N N . ARG A 1 85 ? -24.104 -9.346 16.987 1.00 94.12 85 ARG A N 1
ATOM 668 C CA . ARG A 1 85 ? -24.046 -9.987 15.663 1.00 94.12 85 ARG A CA 1
ATOM 669 C C . ARG A 1 85 ? -22.601 -10.048 15.175 1.00 94.12 85 ARG A C 1
ATOM 671 O O . ARG A 1 85 ? -22.167 -11.113 14.755 1.00 94.12 85 ARG A O 1
ATOM 678 N N . VAL A 1 86 ? -21.852 -8.952 15.307 1.00 94.81 86 VAL A N 1
ATOM 679 C CA . VAL A 1 86 ? -20.429 -8.902 14.937 1.00 94.81 86 VAL A CA 1
ATOM 680 C C . VAL A 1 86 ? -19.621 -9.900 15.773 1.00 94.81 86 VAL A C 1
ATOM 682 O O . VAL A 1 86 ? -18.954 -10.761 15.206 1.00 94.81 86 VAL A O 1
ATOM 685 N N . ALA A 1 87 ? -19.788 -9.903 17.099 1.00 95.81 87 ALA A N 1
ATOM 686 C CA . ALA A 1 87 ? -19.118 -10.849 17.998 1.00 95.81 87 ALA A CA 1
ATOM 687 C C . ALA A 1 87 ? -19.428 -12.321 17.675 1.00 95.81 87 ALA A C 1
ATOM 68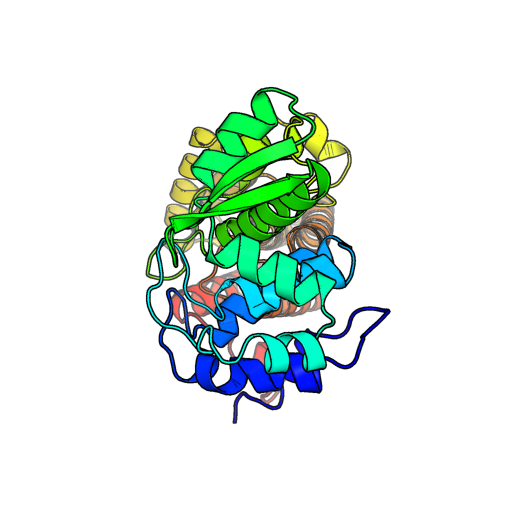9 O O . ALA A 1 87 ? -18.572 -13.187 17.826 1.00 95.81 87 ALA A O 1
ATOM 690 N N . THR A 1 88 ? -20.634 -12.623 17.185 1.00 94.44 88 THR A N 1
ATOM 691 C CA . THR A 1 88 ? -21.006 -13.984 16.754 1.00 94.44 88 THR A CA 1
ATOM 692 C C . THR A 1 88 ? -20.250 -14.420 15.491 1.00 94.44 88 THR A C 1
ATOM 694 O O . THR A 1 88 ? -19.999 -15.609 15.297 1.00 94.44 88 THR A O 1
ATOM 697 N N . CYS A 1 89 ? -19.881 -13.474 14.624 1.00 92.81 89 CYS A N 1
ATOM 698 C CA . CYS A 1 89 ? -19.156 -13.745 13.385 1.00 92.81 89 CYS A CA 1
ATOM 699 C C . CYS A 1 89 ? -17.643 -13.869 13.586 1.00 92.81 89 CYS A C 1
ATOM 701 O O . CYS A 1 89 ? -17.037 -14.704 12.918 1.00 92.81 89 CYS A O 1
ATOM 703 N N . VAL A 1 90 ? -17.047 -13.052 14.463 1.00 92.94 90 VAL A N 1
ATOM 704 C CA . VAL A 1 90 ? -15.579 -12.941 14.601 1.00 92.94 90 VAL A CA 1
ATOM 705 C C . VAL A 1 90 ? -15.026 -13.301 15.981 1.00 92.94 90 VAL A C 1
ATOM 707 O O . VAL A 1 90 ? -13.815 -13.332 16.161 1.00 92.94 90 VAL A O 1
ATOM 710 N N . GLY A 1 91 ? -15.892 -13.603 16.948 1.00 95.12 91 GLY A N 1
ATOM 711 C CA . GLY A 1 91 ? -15.514 -13.790 18.348 1.00 95.12 91 GLY A CA 1
ATOM 712 C C . GLY A 1 91 ? -15.600 -12.491 19.156 1.00 95.12 91 GLY A C 1
ATOM 713 O O . GLY A 1 91 ? -15.478 -11.389 18.620 1.00 95.12 91 GLY A O 1
ATOM 714 N N . GLY A 1 92 ? -15.830 -12.630 20.466 1.00 95.31 92 GLY A N 1
ATOM 715 C CA . GLY A 1 92 ? -15.995 -11.496 21.382 1.00 95.31 92 GLY A CA 1
ATOM 716 C C . GLY A 1 92 ? -14.748 -10.618 21.481 1.00 95.31 92 GLY A C 1
ATOM 717 O O . GLY A 1 92 ? -14.864 -9.401 21.408 1.00 95.31 92 GLY A O 1
ATOM 718 N N . ASP A 1 93 ? -13.565 -11.228 21.557 1.00 94.06 93 ASP A N 1
ATOM 719 C CA . ASP A 1 93 ? -12.300 -10.495 21.697 1.00 94.06 93 ASP A CA 1
ATOM 720 C C . ASP A 1 93 ? -12.004 -9.622 20.467 1.00 94.06 93 ASP A C 1
ATOM 722 O O . ASP A 1 93 ? -11.606 -8.465 20.596 1.00 94.06 93 ASP A O 1
ATOM 726 N N . VAL A 1 94 ? -12.255 -10.151 19.262 1.00 95.88 94 VAL A N 1
ATOM 727 C CA . VAL A 1 94 ? -12.078 -9.403 18.008 1.00 95.88 94 VAL A CA 1
ATOM 728 C C . VAL A 1 94 ? -13.087 -8.266 17.918 1.00 95.88 94 VAL A C 1
ATOM 730 O O . VAL A 1 94 ? -12.719 -7.144 17.585 1.00 95.88 94 VAL A O 1
ATOM 733 N N . GLU A 1 95 ? -14.354 -8.526 18.244 1.00 96.50 95 GLU A N 1
ATOM 734 C CA . GLU A 1 95 ? -15.379 -7.483 18.246 1.00 96.50 95 GLU A CA 1
ATOM 735 C C . GLU A 1 95 ? -15.064 -6.374 19.251 1.00 96.50 95 GLU A C 1
ATOM 737 O O . GLU A 1 95 ? -15.222 -5.200 18.923 1.00 96.50 95 GLU A O 1
ATOM 742 N N . GLN A 1 96 ? -14.563 -6.720 20.437 1.00 95.06 96 GLN A N 1
ATOM 743 C CA . GLN A 1 96 ? -14.169 -5.739 21.440 1.00 95.06 96 GLN A CA 1
ATOM 744 C C . GLN A 1 96 ? -12.981 -4.893 20.960 1.00 95.06 96 GLN A C 1
ATOM 746 O O . GLN A 1 96 ? -12.998 -3.674 21.131 1.00 95.06 96 GLN A O 1
ATOM 751 N N . LEU A 1 97 ? -11.983 -5.504 20.309 1.00 95.38 97 LEU A N 1
ATOM 752 C CA . LEU A 1 97 ? -10.864 -4.783 19.695 1.00 95.38 97 LEU A CA 1
ATOM 753 C C . LEU A 1 97 ? -11.344 -3.826 18.591 1.00 95.38 97 LEU A C 1
ATOM 755 O O . LEU A 1 97 ? -10.913 -2.673 18.550 1.00 95.38 97 LEU A O 1
ATOM 759 N N . VAL A 1 98 ? -12.274 -4.269 17.741 1.00 95.81 98 VAL A N 1
ATOM 760 C CA . VAL A 1 98 ? -12.914 -3.436 16.708 1.00 95.81 98 VAL A CA 1
ATOM 761 C C . VAL A 1 98 ? -13.686 -2.284 17.339 1.00 95.81 98 VAL A C 1
ATOM 763 O O . VAL A 1 98 ? -13.526 -1.141 16.920 1.00 95.81 98 VAL A O 1
ATOM 766 N N . TYR A 1 99 ? -14.480 -2.550 18.377 1.00 95.12 99 TYR A N 1
ATOM 767 C CA . TYR A 1 99 ? -15.191 -1.513 19.115 1.00 95.12 99 TYR A CA 1
ATOM 768 C C . TYR A 1 99 ? -14.219 -0.482 19.691 1.00 95.12 99 TYR A C 1
ATOM 770 O O . TYR A 1 99 ? -14.407 0.712 19.477 1.00 95.12 99 TYR A O 1
ATOM 778 N N . HIS A 1 100 ? -13.153 -0.917 20.368 1.00 94.62 100 HIS A N 1
ATOM 779 C CA . HIS A 1 100 ? -12.139 -0.017 20.912 1.00 94.62 100 HIS A CA 1
ATOM 780 C C . HIS A 1 100 ? -11.430 0.781 19.820 1.00 94.62 100 HIS A C 1
ATOM 782 O O . HIS A 1 100 ? -11.193 1.976 20.008 1.00 94.62 100 HIS A O 1
ATOM 788 N N . TYR A 1 101 ? -11.138 0.173 18.667 1.00 94.75 101 TYR A N 1
ATOM 789 C CA . TYR A 1 101 ? -10.681 0.917 17.504 1.00 94.75 101 TYR A CA 1
ATOM 790 C C . TYR A 1 101 ? -11.727 1.971 17.132 1.00 94.75 101 TYR A C 1
ATOM 792 O O . TYR A 1 101 ? -11.439 3.155 17.205 1.00 94.75 101 TYR A O 1
ATOM 800 N N . CYS A 1 102 ? -12.970 1.626 16.823 1.00 93.44 102 CYS A N 1
ATOM 801 C CA . CYS A 1 102 ? -13.962 2.631 16.444 1.00 93.44 102 CYS A CA 1
ATOM 802 C C . CYS A 1 102 ? -14.148 3.722 17.517 1.00 93.44 102 CYS A C 1
ATOM 804 O O . CYS A 1 102 ? -14.316 4.885 17.168 1.00 93.44 102 CYS A O 1
ATOM 806 N N . ALA A 1 103 ? -14.065 3.390 18.805 1.00 92.31 103 ALA A N 1
ATOM 807 C CA . ALA A 1 103 ? -14.413 4.273 19.914 1.00 92.31 103 ALA A CA 1
ATOM 808 C C . ALA A 1 103 ? -13.281 5.184 20.427 1.00 92.31 103 ALA A C 1
ATOM 810 O O . ALA A 1 103 ? -13.538 6.061 21.251 1.00 92.31 103 ALA A O 1
ATOM 811 N N . THR A 1 104 ? -12.042 5.023 19.958 1.00 91.25 104 THR A N 1
ATOM 812 C CA . THR A 1 104 ? -10.874 5.766 20.473 1.00 91.25 104 THR A CA 1
ATOM 813 C C . THR A 1 104 ? -10.265 6.722 19.450 1.00 91.25 104 THR A C 1
ATOM 815 O O . THR A 1 104 ? -10.242 6.436 18.250 1.00 91.25 104 THR A O 1
ATOM 818 N N . TYR A 1 105 ? -9.691 7.825 19.939 1.00 88.56 105 TYR A N 1
ATOM 819 C CA . TYR A 1 105 ? -8.803 8.692 19.158 1.00 88.56 105 TYR A CA 1
ATOM 820 C C . TYR A 1 105 ? -7.382 8.119 19.147 1.00 88.56 105 TYR A C 1
ATOM 822 O O . TYR A 1 105 ? -6.790 7.892 20.207 1.00 88.56 105 TYR A O 1
ATOM 830 N N . LYS A 1 106 ? -6.798 7.907 17.962 1.00 89.94 106 LYS A N 1
ATOM 831 C CA . LYS A 1 106 ? -5.500 7.197 17.827 1.00 89.94 106 LYS A CA 1
ATOM 832 C C . LYS A 1 106 ? -4.376 8.005 18.431 1.00 89.94 106 LYS A C 1
ATOM 834 O O . LYS A 1 106 ? -3.524 7.465 19.131 1.00 89.94 106 LYS A O 1
ATOM 839 N N . LYS A 1 107 ? -4.433 9.323 18.240 1.00 85.19 107 LYS A N 1
ATOM 840 C CA . LYS A 1 107 ? -3.495 10.277 18.834 1.00 85.19 107 LYS A CA 1
ATOM 841 C C . LYS A 1 107 ? -3.399 10.129 20.356 1.00 85.19 107 LYS A C 1
ATOM 843 O O . LYS A 1 107 ? -2.298 10.184 20.894 1.00 85.19 107 LYS A O 1
ATOM 848 N N . SER A 1 108 ? -4.523 9.898 21.039 1.00 84.75 108 SER A N 1
ATOM 849 C CA . SER A 1 108 ? -4.544 9.696 22.493 1.00 84.75 108 SER A CA 1
ATOM 850 C C . SER A 1 108 ? -3.828 8.410 22.905 1.00 84.75 108 SER A C 1
ATOM 852 O O . SER A 1 108 ? -3.089 8.415 23.884 1.00 84.75 108 SER A O 1
ATOM 854 N N . ILE A 1 109 ? -3.991 7.329 22.136 1.00 84.88 109 ILE A N 1
ATOM 855 C CA . ILE A 1 109 ? -3.298 6.059 22.391 1.00 84.88 109 ILE A CA 1
ATOM 856 C C . ILE A 1 109 ? -1.785 6.222 22.185 1.00 84.88 109 ILE A C 1
ATOM 858 O O . ILE A 1 109 ? -1.000 5.814 23.042 1.00 84.88 109 ILE A O 1
ATOM 862 N N . TRP A 1 110 ? -1.375 6.872 21.090 1.00 82.50 110 TRP A N 1
ATOM 863 C CA . TRP A 1 110 ? 0.033 7.154 20.796 1.00 82.50 110 TRP A CA 1
ATOM 864 C C . TRP A 1 110 ? 0.726 7.925 21.925 1.00 82.50 110 TRP A C 1
ATOM 866 O O . TRP A 1 110 ? 1.791 7.514 22.378 1.00 82.50 110 TRP A O 1
ATOM 876 N N . SER A 1 111 ? 0.127 9.015 22.416 1.00 79.62 111 SER A N 1
ATOM 877 C CA . SER A 1 111 ? 0.730 9.833 23.480 1.00 79.62 111 SER A CA 1
ATOM 878 C C . SER A 1 111 ? 0.932 9.073 24.795 1.00 79.62 111 SER A C 1
ATOM 880 O O . SER A 1 111 ? 1.921 9.295 25.488 1.00 79.62 111 SER A O 1
ATOM 882 N N . GLU A 1 112 ? 0.021 8.165 25.136 1.00 76.69 112 GLU A N 1
ATOM 883 C CA . GLU A 1 112 ? 0.051 7.438 26.407 1.00 76.69 112 GLU A CA 1
ATOM 884 C C . GLU A 1 112 ? 0.955 6.190 26.369 1.00 76.69 112 GLU A C 1
ATOM 886 O O . GLU A 1 112 ? 1.612 5.878 27.366 1.00 76.69 112 GLU A O 1
ATOM 891 N N . ILE A 1 113 ? 1.062 5.497 25.223 1.00 73.12 113 ILE A N 1
ATOM 892 C CA . ILE A 1 113 ? 1.982 4.352 25.063 1.00 73.12 113 ILE A CA 1
ATOM 893 C C . ILE A 1 113 ? 3.447 4.775 25.223 1.00 73.12 113 ILE A C 1
ATOM 895 O O . ILE A 1 113 ? 4.227 4.023 25.825 1.00 73.12 113 ILE A O 1
ATOM 899 N N . LEU A 1 114 ? 3.798 5.980 24.752 1.00 69.31 114 LEU A N 1
ATOM 900 C CA . LEU A 1 114 ? 5.121 6.591 24.933 1.00 69.31 114 LEU A CA 1
ATOM 901 C C . LEU A 1 114 ? 5.480 6.782 26.415 1.00 69.31 114 LEU A C 1
ATOM 903 O O . LEU A 1 114 ? 6.651 6.732 26.776 1.00 69.31 114 LEU A O 1
ATOM 907 N N . GLY A 1 115 ? 4.481 6.930 27.290 1.00 68.50 115 GLY A N 1
ATOM 908 C CA . GLY A 1 115 ? 4.665 7.029 28.739 1.00 68.50 115 GLY A CA 1
ATOM 909 C C . GLY A 1 115 ? 4.959 5.700 29.448 1.00 68.50 115 GLY A C 1
ATOM 910 O O . GLY A 1 115 ? 5.002 5.674 30.675 1.00 68.50 115 GLY A O 1
ATOM 911 N N . ASN A 1 116 ? 5.120 4.592 28.710 1.00 68.44 116 ASN A N 1
ATOM 912 C CA . ASN A 1 116 ? 5.351 3.235 29.229 1.00 68.44 116 ASN A CA 1
ATOM 913 C C . ASN A 1 116 ? 4.296 2.746 30.249 1.00 68.44 116 ASN A C 1
ATOM 915 O O . ASN A 1 116 ? 4.585 1.941 31.137 1.00 68.44 116 ASN A O 1
ATOM 919 N N . ARG A 1 117 ? 3.053 3.232 30.137 1.00 74.19 117 ARG A N 1
ATOM 920 C CA . ARG A 1 117 ? 1.941 2.781 30.984 1.00 74.19 117 ARG A CA 1
ATOM 921 C C . ARG A 1 117 ? 1.518 1.353 30.615 1.00 74.19 117 ARG A C 1
ATOM 923 O O . ARG A 1 117 ? 1.505 0.991 29.438 1.00 74.19 117 ARG A O 1
ATOM 930 N N . GLN A 1 118 ? 1.142 0.569 31.628 1.00 81.31 118 GLN A N 1
ATOM 931 C CA . GLN A 1 118 ? 0.616 -0.800 31.469 1.00 81.31 118 GLN A CA 1
ATOM 932 C C . GLN A 1 118 ? -0.889 -0.837 31.168 1.00 81.31 118 GLN A C 1
ATOM 934 O O . GLN A 1 118 ? -1.389 -1.800 30.592 1.00 81.31 118 GLN A O 1
ATOM 939 N N . SER A 1 119 ? -1.611 0.220 31.540 1.00 85.38 119 SER A N 1
ATOM 940 C CA . SER A 1 119 ? -3.041 0.373 31.288 1.00 85.38 119 SER A CA 1
ATOM 941 C C . SER A 1 119 ? -3.377 1.824 30.974 1.00 85.38 119 SER A C 1
ATOM 943 O O . SER A 1 119 ? -2.774 2.744 31.536 1.00 85.38 119 SER A O 1
ATOM 945 N N . LEU A 1 120 ? -4.378 2.017 30.126 1.00 86.94 120 LEU A N 1
ATOM 946 C CA . LEU A 1 120 ? -4.885 3.310 29.701 1.00 86.94 120 LEU A CA 1
ATOM 947 C C . LEU A 1 120 ? -6.379 3.386 29.996 1.00 86.94 120 LEU A C 1
ATOM 949 O O . LEU A 1 120 ? -7.095 2.402 29.831 1.00 86.94 120 LEU A O 1
ATOM 953 N N . VAL A 1 121 ? -6.851 4.563 30.401 1.00 88.50 121 VAL A N 1
ATOM 954 C CA . VAL A 1 121 ? -8.283 4.854 30.489 1.00 88.50 121 VAL A CA 1
ATOM 955 C C . VAL A 1 121 ? -8.564 6.050 29.599 1.00 88.50 121 VAL A C 1
ATOM 957 O O . VAL A 1 121 ? -8.082 7.151 29.859 1.00 88.50 121 VAL A O 1
ATOM 960 N N . LEU A 1 122 ? -9.314 5.817 28.530 1.00 88.38 122 LEU A N 1
ATOM 961 C CA . LEU A 1 122 ? -9.689 6.822 27.542 1.00 88.38 122 LEU A CA 1
ATOM 962 C C . LEU A 1 122 ? -11.191 7.086 27.622 1.00 88.38 122 LEU A C 1
ATOM 964 O O . LEU A 1 122 ? -11.947 6.253 28.113 1.00 88.38 122 LEU A O 1
ATOM 968 N N . ARG A 1 123 ? -11.636 8.238 27.123 1.00 88.62 123 ARG A N 1
ATOM 969 C CA . ARG A 1 123 ? -13.064 8.487 26.893 1.00 88.62 123 ARG A CA 1
ATOM 970 C C . ARG A 1 123 ? -13.435 8.040 25.489 1.00 88.62 123 ARG A C 1
ATOM 972 O O . ARG A 1 123 ? -12.762 8.411 24.527 1.00 88.62 123 ARG A O 1
ATOM 979 N N . SER A 1 124 ? -14.498 7.252 25.393 1.00 88.50 124 SER A N 1
ATOM 980 C CA . SER A 1 124 ? -15.097 6.840 24.131 1.00 88.50 124 SER A CA 1
ATOM 981 C C . SER A 1 124 ? -15.643 8.046 23.379 1.00 88.50 124 SER A C 1
ATOM 983 O O . SER A 1 124 ? -16.422 8.827 23.921 1.00 88.50 124 SER A O 1
ATOM 985 N N . ARG A 1 125 ? -15.305 8.176 22.097 1.00 89.62 125 ARG A N 1
ATOM 986 C CA . ARG A 1 125 ? -15.915 9.201 21.236 1.00 89.62 125 ARG A CA 1
ATOM 987 C C . ARG A 1 125 ? -17.348 8.860 20.807 1.00 89.62 125 ARG A C 1
ATOM 989 O O . ARG A 1 125 ? -18.012 9.710 20.226 1.00 89.62 125 ARG A O 1
ATOM 996 N N . LEU A 1 126 ? -17.785 7.614 21.003 1.00 85.12 126 LEU A N 1
ATOM 997 C CA . LEU A 1 126 ? -19.081 7.126 20.524 1.00 85.12 126 LEU A CA 1
ATOM 998 C C . LEU A 1 126 ? -20.201 7.346 21.547 1.00 85.12 126 LEU A C 1
ATOM 1000 O O . LEU A 1 126 ? -21.338 7.594 21.158 1.00 85.12 126 LEU A O 1
ATOM 1004 N N . ASP A 1 127 ? -19.884 7.256 22.838 1.00 81.56 127 ASP A N 1
ATOM 1005 C CA . ASP A 1 127 ? -20.866 7.273 23.932 1.00 81.56 127 ASP A CA 1
ATOM 1006 C C . ASP A 1 127 ? -20.357 7.938 25.233 1.00 81.56 127 ASP A C 1
ATOM 1008 O O . ASP A 1 127 ? -21.034 7.877 26.261 1.00 81.56 127 ASP A O 1
ATOM 1012 N N . ASP A 1 128 ? -19.173 8.569 25.199 1.00 84.12 128 ASP A N 1
ATOM 1013 C CA . ASP A 1 128 ? -18.482 9.215 26.336 1.00 84.12 128 ASP A CA 1
ATOM 1014 C C . ASP A 1 128 ? -18.208 8.287 27.539 1.00 84.12 128 ASP A C 1
ATOM 1016 O O . ASP A 1 128 ? -17.803 8.734 28.615 1.00 84.12 128 ASP A O 1
ATOM 1020 N N . GLN A 1 129 ? -18.370 6.969 27.367 1.00 87.25 129 GLN A N 1
ATOM 1021 C CA . GLN A 1 129 ? -18.051 5.990 28.402 1.00 87.25 129 GLN A CA 1
ATOM 1022 C C . GLN A 1 129 ? -16.535 5.776 28.525 1.00 87.25 129 GLN A C 1
ATOM 1024 O O . GLN A 1 129 ? -15.800 5.886 27.536 1.00 87.25 129 GLN A O 1
ATOM 1029 N N . PRO A 1 130 ? -16.028 5.464 29.730 1.00 90.75 130 PRO A N 1
ATOM 1030 C CA . PRO A 1 130 ? -14.624 5.125 29.910 1.00 90.75 130 PRO A CA 1
ATOM 1031 C C . PRO A 1 130 ? -14.286 3.800 29.212 1.00 90.75 130 PRO A C 1
ATOM 1033 O O . PRO A 1 130 ? -14.980 2.799 29.373 1.00 90.75 130 PRO A O 1
ATOM 1036 N N . ILE A 1 131 ? -13.177 3.790 28.478 1.00 91.88 131 ILE A N 1
ATOM 1037 C CA . ILE A 1 131 ? -12.579 2.615 27.848 1.00 91.88 131 ILE A CA 1
ATOM 1038 C C . ILE A 1 131 ? -11.274 2.316 28.572 1.00 91.88 131 ILE A C 1
ATOM 1040 O O . ILE A 1 131 ? -10.347 3.127 28.542 1.00 91.88 131 ILE A O 1
ATOM 1044 N N . SER A 1 132 ? -11.195 1.150 29.206 1.00 91.88 132 SER A N 1
ATOM 1045 C CA . SER A 1 132 ? -9.956 0.636 29.784 1.00 91.88 132 SER A CA 1
ATOM 1046 C C . SER A 1 132 ? -9.253 -0.260 28.772 1.00 91.88 132 SER A C 1
ATOM 1048 O O . SER A 1 132 ? -9.840 -1.230 28.306 1.00 91.88 132 SER A O 1
ATOM 1050 N N . LEU A 1 133 ? -8.006 0.071 28.447 1.00 92.12 133 LEU A N 1
ATOM 1051 C CA . LEU A 1 133 ? -7.147 -0.709 27.561 1.00 92.12 133 LEU A CA 1
ATOM 1052 C C . LEU A 1 133 ? -5.928 -1.187 28.334 1.00 92.12 133 LEU A C 1
ATOM 1054 O O . LEU A 1 133 ? -5.271 -0.406 29.027 1.00 92.12 133 LEU A O 1
ATOM 1058 N N . THR A 1 134 ? -5.582 -2.453 28.169 1.00 91.31 134 THR A N 1
ATOM 1059 C CA . THR A 1 134 ? -4.233 -2.936 28.456 1.00 91.31 134 THR A CA 1
ATOM 1060 C C . THR A 1 134 ? -3.248 -2.371 27.433 1.00 91.31 134 THR A C 1
ATOM 1062 O O . THR A 1 134 ? -3.623 -1.936 26.339 1.00 91.31 134 THR A O 1
ATOM 1065 N N . ARG A 1 135 ? -1.956 -2.379 27.772 1.00 86.06 135 ARG A N 1
ATOM 1066 C CA . ARG A 1 135 ? -0.897 -2.010 26.828 1.00 86.06 135 ARG A CA 1
ATOM 1067 C C . ARG A 1 135 ? -0.940 -2.858 25.552 1.00 86.06 135 ARG A C 1
ATOM 1069 O O . ARG A 1 135 ? -0.757 -2.304 24.473 1.00 86.06 135 ARG A O 1
ATOM 1076 N N . ASP A 1 136 ? -1.224 -4.152 25.666 1.00 87.12 136 ASP A N 1
ATOM 1077 C CA . ASP A 1 136 ? -1.280 -5.065 24.520 1.00 87.12 136 ASP A CA 1
ATOM 1078 C C . ASP A 1 136 ? -2.461 -4.751 23.595 1.00 87.12 136 ASP A C 1
ATOM 1080 O O . ASP A 1 136 ? -2.280 -4.655 22.384 1.00 87.12 136 ASP A O 1
ATOM 1084 N N . GLU A 1 137 ? -3.654 -4.487 24.139 1.00 90.56 137 GLU A N 1
ATOM 1085 C CA . GLU A 1 137 ? -4.802 -4.043 23.332 1.00 90.56 137 GLU A CA 1
ATOM 1086 C C . GLU A 1 137 ? -4.521 -2.715 22.631 1.00 90.56 137 GLU A C 1
ATOM 1088 O O . GLU A 1 137 ? -4.845 -2.543 21.456 1.00 90.56 137 GLU A O 1
ATOM 1093 N N . ALA A 1 138 ? -3.888 -1.776 23.334 1.00 90.25 138 ALA A N 1
ATOM 1094 C CA . ALA A 1 138 ? -3.503 -0.500 22.7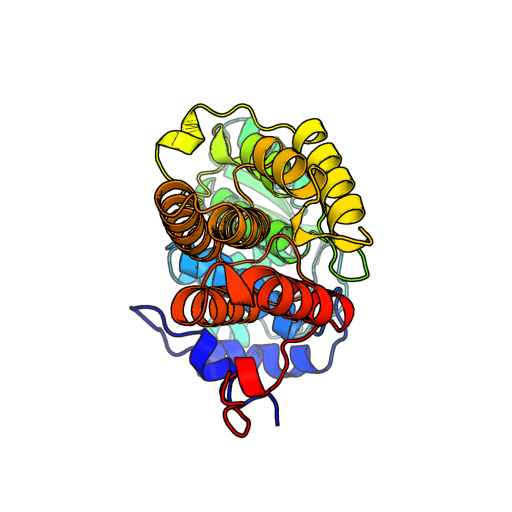58 1.00 90.25 138 ALA A CA 1
ATOM 1095 C C . ALA A 1 138 ? -2.477 -0.672 21.623 1.00 90.25 138 ALA A C 1
ATOM 1097 O O . ALA A 1 138 ? -2.616 -0.031 20.582 1.00 90.25 138 ALA A O 1
ATOM 1098 N N . LEU A 1 139 ? -1.503 -1.578 21.768 1.00 87.69 139 LEU A N 1
ATOM 1099 C CA . LEU A 1 139 ? -0.570 -1.931 20.694 1.00 87.69 139 LEU A CA 1
ATOM 1100 C C . LEU A 1 139 ? -1.291 -2.565 19.499 1.00 87.69 139 LEU A C 1
ATOM 1102 O O . LEU A 1 139 ? -1.033 -2.151 18.372 1.00 87.69 139 LEU A O 1
ATOM 1106 N N . CYS A 1 140 ? -2.234 -3.484 19.721 1.00 91.31 140 CYS A N 1
ATOM 1107 C CA . CYS A 1 140 ? -3.058 -4.063 18.655 1.00 91.31 140 CYS A CA 1
ATOM 1108 C C . CYS A 1 140 ? -3.845 -2.988 17.887 1.00 91.31 140 CYS A C 1
ATOM 1110 O O . CYS A 1 140 ? -3.865 -2.996 16.657 1.00 91.31 140 CYS A O 1
ATOM 1112 N N . ILE A 1 141 ? -4.452 -2.025 18.592 1.00 92.69 141 ILE A N 1
ATOM 1113 C CA . ILE A 1 141 ? -5.167 -0.901 17.963 1.00 92.69 141 ILE A CA 1
ATOM 1114 C C . ILE A 1 141 ? -4.217 -0.074 17.098 1.00 92.69 141 ILE A C 1
ATOM 1116 O O . ILE A 1 141 ? -4.566 0.283 15.973 1.00 92.69 141 ILE A O 1
ATOM 1120 N N . LEU A 1 142 ? -3.019 0.231 17.602 1.00 90.06 142 LEU A N 1
ATOM 1121 C CA . LEU A 1 142 ? -2.062 1.019 16.838 1.00 90.06 142 LEU A CA 1
ATOM 1122 C C . LEU A 1 142 ? -1.471 0.247 15.646 1.00 90.06 142 LEU A C 1
ATOM 1124 O O . LEU A 1 142 ? -1.208 0.861 14.620 1.00 90.06 142 LEU A O 1
ATOM 1128 N N . GLN A 1 143 ? -1.318 -1.077 15.730 1.00 91.06 143 GLN A N 1
ATOM 1129 C CA . GLN A 1 143 ? -0.914 -1.910 14.590 1.00 91.06 143 GLN A CA 1
ATOM 1130 C C . GLN A 1 143 ? -1.951 -1.858 13.464 1.00 91.06 143 GLN A C 1
ATOM 1132 O O . GLN A 1 143 ? -1.586 -1.672 12.303 1.00 91.06 143 GLN A O 1
ATOM 1137 N N . VAL A 1 144 ? -3.244 -1.941 13.802 1.00 94.38 144 VAL A N 1
ATOM 1138 C CA . VAL A 1 144 ? -4.322 -1.726 12.824 1.00 94.38 144 VAL A CA 1
ATOM 1139 C C . VAL A 1 144 ? -4.256 -0.308 12.252 1.00 94.38 144 VAL A C 1
ATOM 1141 O O . VAL A 1 144 ? -4.331 -0.151 11.039 1.00 94.38 144 VAL A O 1
ATOM 1144 N N . ALA A 1 145 ? -4.030 0.710 13.090 1.00 92.81 145 ALA A N 1
ATOM 1145 C CA . ALA A 1 145 ? -3.934 2.102 12.641 1.00 92.81 145 ALA A CA 1
ATOM 1146 C C . ALA A 1 145 ? -2.730 2.353 11.711 1.00 92.81 145 ALA A C 1
ATOM 1148 O O . ALA A 1 145 ? -2.817 3.160 10.789 1.00 92.81 145 ALA A O 1
ATOM 1149 N N . CYS A 1 146 ? -1.608 1.658 11.922 1.00 91.88 146 CYS A N 1
ATOM 1150 C CA . CYS A 1 146 ? -0.463 1.694 11.012 1.00 91.88 146 CYS A CA 1
ATOM 1151 C C . CYS A 1 146 ? -0.820 1.114 9.639 1.00 91.88 146 CYS A C 1
ATOM 1153 O O . CYS A 1 146 ? -0.493 1.729 8.626 1.00 91.88 146 CYS A O 1
ATOM 1155 N N . ALA A 1 147 ? -1.490 -0.042 9.597 1.00 93.88 147 ALA A N 1
ATOM 1156 C CA . ALA A 1 147 ? -1.925 -0.645 8.339 1.00 93.88 147 ALA A CA 1
ATOM 1157 C C . ALA A 1 147 ? -2.969 0.218 7.617 1.00 93.88 147 ALA A C 1
ATOM 1159 O O . ALA A 1 147 ? -2.860 0.390 6.410 1.00 93.88 147 ALA A O 1
ATOM 1160 N N . ASP A 1 148 ? -3.928 0.786 8.352 1.00 94.50 148 ASP A N 1
ATOM 1161 C CA . ASP A 1 148 ? -4.928 1.741 7.855 1.00 94.50 148 ASP A CA 1
ATOM 1162 C C . ASP A 1 148 ? -4.247 2.949 7.183 1.00 94.50 148 ASP A C 1
ATOM 1164 O O . ASP A 1 148 ? -4.446 3.213 5.997 1.00 94.50 148 ASP A O 1
ATOM 1168 N N . TRP A 1 149 ? -3.315 3.599 7.889 1.00 93.31 149 TRP A N 1
ATOM 1169 C CA . TRP A 1 149 ? -2.551 4.724 7.346 1.00 93.31 149 TRP A CA 1
ATOM 1170 C C . TRP A 1 149 ? -1.742 4.360 6.094 1.00 93.31 149 TRP A C 1
ATOM 1172 O O . TRP A 1 149 ? -1.780 5.081 5.096 1.00 93.31 149 TRP A O 1
ATOM 1182 N N . ILE A 1 150 ? -1.006 3.245 6.130 1.00 93.88 150 ILE A N 1
ATOM 1183 C CA . ILE A 1 150 ? -0.194 2.782 4.996 1.00 93.88 150 ILE A CA 1
ATOM 1184 C C . ILE A 1 150 ? -1.081 2.476 3.781 1.00 93.88 150 ILE A C 1
ATOM 1186 O O . ILE A 1 150 ? -0.715 2.826 2.658 1.00 93.88 150 ILE A O 1
ATOM 1190 N N . GLU A 1 151 ? -2.251 1.869 3.991 1.00 94.94 151 GLU A N 1
ATOM 1191 C CA . GLU A 1 151 ? -3.218 1.556 2.935 1.00 94.94 151 GLU A CA 1
ATOM 1192 C C . GLU A 1 151 ? -3.760 2.823 2.266 1.00 94.94 151 GLU A C 1
ATOM 1194 O O . GLU A 1 151 ? -3.773 2.899 1.039 1.00 94.94 151 GLU A O 1
ATOM 1199 N N . GLN A 1 152 ? -4.092 3.863 3.035 1.00 92.62 152 GLN A N 1
ATOM 1200 C CA . GLN A 1 152 ? -4.718 5.070 2.487 1.00 92.62 152 GLN A CA 1
ATOM 1201 C C . GLN A 1 152 ? -3.723 6.129 1.997 1.00 92.62 152 GLN A C 1
ATOM 1203 O O . GLN A 1 152 ? -4.094 7.012 1.230 1.00 92.62 152 GLN A O 1
ATOM 1208 N N . CYS A 1 153 ? -2.452 6.086 2.411 1.00 95.12 153 CYS A N 1
ATOM 1209 C CA . CYS A 1 153 ? -1.510 7.166 2.107 1.00 95.12 153 CYS A CA 1
ATOM 1210 C C . CYS A 1 153 ? -1.119 7.221 0.617 1.00 95.12 153 CYS A C 1
ATOM 1212 O O . CYS A 1 153 ? -0.280 6.447 0.156 1.00 95.12 153 CYS A O 1
ATOM 1214 N N . ALA A 1 154 ? -1.751 8.120 -0.130 1.00 96.25 154 ALA A N 1
ATOM 1215 C CA . ALA A 1 154 ? -1.436 8.500 -1.505 1.00 96.25 154 ALA A CA 1
ATOM 1216 C C . ALA A 1 154 ? -2.041 9.887 -1.791 1.00 96.25 154 ALA A C 1
ATOM 1218 O O . ALA A 1 154 ? -2.705 10.477 -0.932 1.00 96.25 154 ALA A O 1
ATOM 1219 N N . GLU A 1 155 ? -1.796 10.421 -2.981 1.00 96.06 155 GLU A N 1
ATOM 1220 C CA . GLU A 1 155 ? -2.532 11.564 -3.520 1.00 96.06 155 GLU A CA 1
ATOM 1221 C C . GLU A 1 155 ? -3.925 11.146 -4.014 1.00 96.06 155 GLU A C 1
ATOM 1223 O O . GLU A 1 155 ? -4.224 9.961 -4.162 1.00 96.06 155 GLU A O 1
ATOM 1228 N N . SER A 1 156 ? -4.799 12.118 -4.288 1.00 92.56 156 SER A N 1
ATOM 1229 C CA . SER A 1 156 ? -6.197 11.858 -4.683 1.00 92.56 156 SER A CA 1
ATOM 1230 C C . SER A 1 156 ? -6.356 11.060 -5.981 1.00 92.56 156 SER A C 1
ATOM 1232 O O . SER A 1 156 ? -7.399 10.453 -6.203 1.00 92.56 156 SER A O 1
ATOM 1234 N N . ASN A 1 157 ? -5.336 11.056 -6.839 1.00 92.44 157 ASN A N 1
ATOM 1235 C CA . ASN A 1 157 ? -5.274 10.258 -8.063 1.00 92.44 157 ASN A CA 1
ATOM 1236 C C . ASN A 1 157 ? -4.546 8.913 -7.869 1.00 92.44 157 ASN A C 1
ATOM 1238 O O . ASN A 1 157 ? -4.317 8.213 -8.849 1.00 92.44 157 ASN A O 1
ATOM 1242 N N . GLY A 1 158 ? -4.130 8.577 -6.646 1.00 95.50 158 GLY A N 1
ATOM 1243 C CA . GLY A 1 158 ? -3.369 7.372 -6.325 1.00 95.50 158 GLY A CA 1
ATOM 1244 C C . GLY A 1 158 ? -1.854 7.503 -6.470 1.00 95.50 158 GLY A C 1
ATOM 1245 O O . GLY A 1 158 ? -1.152 6.540 -6.165 1.00 95.50 158 GLY A O 1
ATOM 1246 N N . SER A 1 159 ? -1.318 8.652 -6.903 1.00 96.56 159 SER A N 1
ATOM 1247 C CA . SER A 1 159 ? 0.136 8.822 -6.989 1.00 96.56 159 SER A CA 1
ATOM 1248 C C . SER A 1 159 ? 0.794 8.796 -5.602 1.00 96.56 159 SER A C 1
ATOM 1250 O O . SER A 1 159 ? 0.124 9.064 -4.598 1.00 96.56 159 SER A O 1
ATOM 1252 N N . PRO A 1 160 ? 2.096 8.472 -5.516 1.00 97.81 160 PRO A N 1
ATOM 1253 C CA . PRO A 1 160 ? 2.756 8.269 -4.234 1.00 97.81 160 PRO A CA 1
ATOM 1254 C C . PRO A 1 160 ? 2.700 9.476 -3.296 1.00 97.81 160 PRO A C 1
ATOM 1256 O O . PRO A 1 160 ? 2.817 10.625 -3.717 1.00 97.81 160 PRO A O 1
ATOM 1259 N N . LYS A 1 161 ? 2.610 9.176 -1.999 1.00 96.12 161 LYS A N 1
ATOM 1260 C CA . LYS A 1 161 ? 2.791 10.112 -0.887 1.00 96.12 161 LYS A CA 1
ATOM 1261 C C . LYS A 1 161 ? 3.665 9.456 0.178 1.00 96.12 161 LYS A C 1
ATOM 1263 O O . LYS A 1 161 ? 3.681 8.231 0.295 1.00 96.12 161 LYS A O 1
ATOM 1268 N N . ALA A 1 162 ? 4.393 10.261 0.949 1.00 95.00 162 ALA A N 1
ATOM 1269 C CA . ALA A 1 162 ? 5.436 9.772 1.842 1.00 95.00 162 ALA A CA 1
ATOM 1270 C C . ALA A 1 162 ? 4.916 8.965 3.053 1.00 95.00 162 ALA A C 1
ATOM 1272 O O . ALA A 1 162 ? 4.713 9.509 4.141 1.00 95.00 162 ALA A O 1
ATOM 1273 N N . PHE A 1 163 ? 4.711 7.653 2.891 1.00 94.25 163 PHE A N 1
ATOM 1274 C CA . PHE A 1 163 ? 4.385 6.749 4.003 1.00 94.25 163 PHE A CA 1
ATOM 1275 C C . PHE A 1 163 ? 5.563 5.883 4.438 1.00 94.25 163 PHE A C 1
ATOM 1277 O O . PHE A 1 163 ? 5.595 5.449 5.592 1.00 94.25 163 PHE A O 1
ATOM 1284 N N . MET A 1 164 ? 6.526 5.608 3.556 1.00 93.44 164 MET A N 1
ATOM 1285 C CA . MET A 1 164 ? 7.630 4.708 3.884 1.00 93.44 164 MET A CA 1
ATOM 1286 C C . MET A 1 164 ? 8.558 5.362 4.912 1.00 93.44 164 MET A C 1
ATOM 1288 O O . MET A 1 164 ? 8.910 4.742 5.913 1.00 93.44 164 MET A O 1
ATOM 1292 N N . ALA A 1 165 ? 8.884 6.644 4.747 1.00 91.75 165 ALA A N 1
ATOM 1293 C CA . ALA A 1 165 ? 9.642 7.427 5.716 1.00 91.75 165 ALA A CA 1
ATOM 1294 C C . ALA A 1 165 ? 8.882 7.587 7.038 1.00 91.75 165 ALA A C 1
ATOM 1296 O O . ALA A 1 165 ? 9.478 7.482 8.114 1.00 91.75 165 ALA A O 1
ATOM 1297 N N . TRP A 1 166 ? 7.557 7.775 6.976 1.00 89.94 166 TRP A N 1
ATOM 1298 C CA . TRP A 1 166 ? 6.710 7.767 8.169 1.00 89.94 166 TRP A CA 1
ATOM 1299 C C . TRP A 1 166 ? 6.820 6.433 8.918 1.00 89.94 166 TRP A C 1
ATOM 1301 O O . TRP A 1 166 ? 6.978 6.437 10.141 1.00 89.94 166 TRP A O 1
ATOM 1311 N N . TYR A 1 167 ? 6.800 5.307 8.200 1.00 87.88 167 TYR A N 1
ATOM 1312 C CA . TYR A 1 167 ? 6.974 3.979 8.782 1.00 87.88 167 TYR A CA 1
ATOM 1313 C C . TYR A 1 167 ? 8.328 3.860 9.489 1.00 87.88 167 TYR A C 1
ATOM 1315 O O . TYR A 1 167 ? 8.368 3.508 10.668 1.00 87.88 167 TYR A O 1
ATOM 1323 N N . PHE A 1 168 ? 9.436 4.217 8.833 1.00 84.19 168 PHE A N 1
ATOM 1324 C CA . PHE A 1 168 ? 10.749 4.116 9.473 1.00 84.19 168 PHE A CA 1
ATOM 1325 C C . PHE A 1 168 ? 10.830 4.976 10.734 1.00 84.19 168 PHE A C 1
ATOM 1327 O O . PHE A 1 168 ? 11.227 4.476 11.783 1.00 84.19 168 PHE A O 1
ATOM 1334 N N . LYS A 1 169 ? 10.358 6.225 10.671 1.00 81.62 169 LYS A N 1
ATOM 1335 C CA . LYS A 1 169 ? 10.371 7.160 11.803 1.00 81.62 169 LYS A CA 1
ATOM 1336 C C . LYS A 1 169 ? 9.561 6.677 13.009 1.00 81.62 169 LYS A C 1
ATOM 1338 O O . LYS A 1 169 ? 10.009 6.845 14.140 1.00 81.62 169 LYS A O 1
ATOM 1343 N N . ASN A 1 170 ? 8.359 6.143 12.786 1.00 77.25 170 ASN A N 1
ATOM 1344 C CA . ASN A 1 170 ? 7.394 5.899 13.866 1.00 77.25 170 ASN A CA 1
ATOM 1345 C C . ASN A 1 170 ? 7.319 4.433 14.305 1.00 77.25 170 ASN A C 1
ATOM 1347 O O . ASN A 1 170 ? 6.928 4.151 15.437 1.00 77.25 170 ASN A O 1
ATOM 1351 N N . VAL A 1 171 ? 7.687 3.508 13.422 1.00 74.75 171 VAL A N 1
ATOM 1352 C CA . VAL A 1 171 ? 7.492 2.074 13.624 1.00 74.75 171 VAL A CA 1
ATOM 1353 C C . VAL A 1 171 ? 8.830 1.351 13.747 1.00 74.75 171 VAL A C 1
ATOM 1355 O O . VAL A 1 171 ? 9.116 0.778 14.798 1.00 74.75 171 VAL A O 1
ATOM 1358 N N . ALA A 1 172 ? 9.685 1.428 12.722 1.00 61.16 172 ALA A N 1
ATOM 1359 C CA . ALA A 1 172 ? 10.915 0.631 12.662 1.00 61.16 172 ALA A CA 1
ATOM 1360 C C . ALA A 1 172 ? 11.918 0.946 13.793 1.00 61.16 172 ALA A C 1
ATOM 1362 O O . ALA A 1 172 ? 12.717 0.084 14.159 1.00 61.16 172 ALA A O 1
ATOM 1363 N N . PHE A 1 173 ? 11.861 2.153 14.375 1.00 58.25 173 PHE A N 1
ATOM 1364 C CA . PHE A 1 173 ? 12.763 2.601 15.445 1.00 58.25 173 PHE A CA 1
ATOM 1365 C C . PHE A 1 173 ? 12.175 2.557 16.873 1.00 58.25 173 PHE A C 1
ATOM 1367 O O . PHE A 1 173 ? 12.772 3.124 17.786 1.00 58.25 173 PHE A O 1
ATOM 1374 N N . GLY A 1 174 ? 11.082 1.813 17.114 1.00 53.72 174 GLY A N 1
ATOM 1375 C CA . GLY A 1 174 ? 10.909 1.168 18.430 1.00 53.72 174 GLY A CA 1
ATOM 1376 C C . GLY A 1 174 ? 9.746 1.587 19.336 1.00 53.72 174 GLY A C 1
ATOM 1377 O O . GLY A 1 174 ? 9.822 1.325 20.536 1.00 53.72 174 GLY A O 1
ATOM 1378 N N . TYR A 1 175 ? 8.657 2.167 18.819 1.00 56.84 175 TYR A N 1
ATOM 1379 C CA . TYR A 1 175 ? 7.451 2.429 19.637 1.00 56.84 175 TYR A CA 1
ATOM 1380 C C . TYR A 1 175 ? 6.322 1.417 19.427 1.00 56.84 175 TYR A C 1
ATOM 1382 O O . TYR A 1 175 ? 5.559 1.140 20.353 1.00 56.84 175 TYR A O 1
ATOM 1390 N N . ILE A 1 176 ? 6.246 0.832 18.232 1.00 62.66 176 ILE A N 1
ATOM 1391 C CA . ILE A 1 176 ? 5.307 -0.230 17.878 1.00 62.66 176 ILE A CA 1
ATOM 1392 C C . ILE A 1 176 ? 6.084 -1.298 17.138 1.00 62.66 176 ILE A C 1
ATOM 1394 O O . ILE A 1 176 ? 6.786 -0.999 16.177 1.00 62.66 176 ILE A O 1
ATOM 1398 N N . ASN A 1 177 ? 5.913 -2.551 17.550 1.00 61.97 177 ASN A N 1
ATOM 1399 C CA . ASN A 1 177 ? 6.381 -3.669 16.750 1.00 61.97 177 ASN A CA 1
ATOM 1400 C C . ASN A 1 177 ? 5.420 -3.871 15.567 1.00 61.97 177 ASN A C 1
ATOM 1402 O O . ASN A 1 177 ? 4.457 -4.642 15.660 1.00 61.97 177 ASN A O 1
ATOM 1406 N N . PHE A 1 178 ? 5.630 -3.092 14.505 1.00 63.41 178 PHE A N 1
ATOM 1407 C CA . PHE A 1 178 ? 5.007 -3.311 13.208 1.00 63.41 178 PHE A CA 1
ATOM 1408 C C . PHE A 1 178 ? 6.083 -3.638 12.184 1.00 63.41 178 PHE A C 1
ATOM 1410 O O . PHE A 1 178 ? 6.834 -2.786 11.734 1.00 63.41 178 PHE A O 1
ATOM 1417 N N . ASP A 1 179 ? 6.249 -4.940 11.953 1.00 66.19 179 ASP A N 1
ATOM 1418 C CA . ASP A 1 179 ? 7.414 -5.514 11.292 1.00 66.19 179 ASP A CA 1
ATOM 1419 C C . ASP A 1 179 ? 7.116 -5.723 9.811 1.00 66.19 179 ASP A C 1
ATOM 1421 O O . ASP A 1 179 ? 6.719 -6.804 9.365 1.00 66.19 179 ASP A O 1
ATOM 1425 N N . VAL A 1 180 ? 7.322 -4.665 9.026 1.00 64.12 180 VAL A N 1
ATOM 1426 C CA . VAL A 1 180 ? 7.494 -4.839 7.585 1.00 64.12 180 VAL A CA 1
ATOM 1427 C C . VAL A 1 180 ? 8.792 -5.626 7.431 1.00 64.12 180 VAL A C 1
ATOM 1429 O O . VAL A 1 180 ? 9.870 -5.097 7.713 1.00 64.12 180 VAL A O 1
ATOM 1432 N N . LYS A 1 181 ? 8.686 -6.887 6.992 1.00 71.00 181 LYS A N 1
ATOM 1433 C CA . LYS A 1 181 ? 9.802 -7.840 6.840 1.00 71.00 181 LYS A CA 1
ATOM 1434 C C . LYS A 1 181 ? 10.755 -7.437 5.711 1.00 71.00 181 LYS A C 1
ATOM 1436 O O . LYS A 1 181 ? 10.881 -8.113 4.690 1.00 71.00 181 LYS A O 1
ATOM 1441 N N . LEU A 1 182 ? 11.423 -6.306 5.885 1.00 69.38 182 LEU A N 1
ATOM 1442 C CA . LEU A 1 182 ? 12.446 -5.791 4.992 1.00 69.38 182 LEU A CA 1
ATOM 1443 C C . LEU A 1 182 ? 13.768 -6.534 5.243 1.00 69.38 182 LEU A C 1
ATOM 1445 O O . LEU A 1 182 ? 14.041 -7.020 6.341 1.00 69.38 182 LEU A O 1
ATOM 1449 N N . SER A 1 183 ? 14.609 -6.644 4.211 1.00 61.31 183 SER A N 1
ATOM 1450 C CA . SER A 1 183 ? 15.923 -7.298 4.317 1.00 61.31 183 SER A CA 1
ATOM 1451 C C . SER A 1 183 ? 16.809 -6.625 5.366 1.00 61.31 183 SER A C 1
ATOM 1453 O O . SER A 1 183 ? 16.737 -5.414 5.506 1.00 61.31 183 SER A O 1
ATOM 1455 N N . ALA A 1 184 ? 17.729 -7.355 6.008 1.00 63.69 184 ALA A N 1
ATOM 1456 C CA . ALA A 1 184 ? 18.646 -6.804 7.020 1.00 63.69 184 ALA A CA 1
ATOM 1457 C C . ALA A 1 184 ? 19.414 -5.538 6.572 1.00 63.69 184 ALA A C 1
ATOM 1459 O O . ALA A 1 184 ? 19.726 -4.689 7.403 1.00 63.69 184 ALA A O 1
ATOM 1460 N N . GLU A 1 185 ? 19.653 -5.385 5.265 1.00 58.16 185 GLU A N 1
ATOM 1461 C CA . GLU A 1 185 ? 20.227 -4.186 4.634 1.00 58.16 185 GLU A CA 1
ATOM 1462 C C . GLU A 1 185 ? 19.433 -2.893 4.928 1.00 58.16 185 GLU A C 1
ATOM 1464 O O . GLU A 1 185 ? 20.020 -1.816 4.940 1.00 58.16 185 GLU A O 1
ATOM 1469 N N . SER A 1 186 ? 18.126 -2.974 5.212 1.00 65.94 186 SER A N 1
ATOM 1470 C CA . SER A 1 186 ? 17.263 -1.813 5.479 1.00 65.94 186 SER A CA 1
ATOM 1471 C C . SER A 1 186 ? 17.474 -1.187 6.857 1.00 65.94 186 SER A C 1
ATOM 1473 O O . SER A 1 186 ? 17.197 -0.004 7.027 1.00 65.94 186 SER A O 1
ATOM 1475 N N . LYS A 1 187 ? 17.984 -1.946 7.838 1.00 65.19 187 LYS A N 1
ATOM 1476 C CA . LYS A 1 187 ? 18.086 -1.505 9.242 1.00 65.19 187 LYS A CA 1
ATOM 1477 C C . LYS A 1 187 ? 19.080 -0.361 9.461 1.00 65.19 187 LYS A C 1
ATOM 1479 O O . LYS A 1 187 ? 19.003 0.315 10.480 1.00 65.19 187 LYS A O 1
ATOM 1484 N N . ASN A 1 188 ? 19.988 -0.147 8.510 1.00 67.31 188 ASN A N 1
ATOM 1485 C CA . ASN A 1 188 ? 21.056 0.851 8.598 1.00 67.31 188 ASN A CA 1
ATOM 1486 C C . ASN A 1 188 ? 20.850 2.042 7.649 1.00 67.31 188 ASN A C 1
ATOM 1488 O O . ASN A 1 188 ? 21.733 2.890 7.537 1.00 67.31 188 ASN A O 1
ATOM 1492 N N . ILE A 1 189 ? 19.726 2.097 6.931 1.00 72.19 189 ILE A N 1
ATOM 1493 C CA . ILE A 1 189 ? 19.455 3.171 5.977 1.00 72.19 189 ILE A CA 1
ATOM 1494 C C . ILE A 1 189 ? 18.657 4.260 6.689 1.00 72.19 189 ILE A C 1
ATOM 1496 O O . ILE A 1 189 ? 17.498 4.067 7.047 1.00 72.19 189 ILE A O 1
ATOM 1500 N N . GLU A 1 190 ? 19.269 5.432 6.853 1.00 80.19 190 GLU A N 1
ATOM 1501 C CA . GLU A 1 190 ? 18.541 6.631 7.256 1.00 80.19 190 GLU A CA 1
ATOM 1502 C C . GLU A 1 190 ? 17.661 7.106 6.093 1.00 80.19 190 GLU A C 1
ATOM 1504 O O . GLU A 1 190 ? 18.154 7.611 5.074 1.00 80.19 190 GLU A O 1
ATOM 1509 N N . PHE A 1 191 ? 16.351 6.935 6.248 1.00 89.31 191 PHE A N 1
ATOM 1510 C CA . PHE A 1 191 ? 15.355 7.322 5.260 1.00 89.31 191 PHE A CA 1
ATOM 1511 C C . PHE A 1 191 ? 14.368 8.314 5.864 1.00 89.31 191 PHE A C 1
ATOM 1513 O O . PHE A 1 191 ? 13.690 8.025 6.850 1.00 89.31 191 PHE A O 1
ATOM 1520 N N . THR A 1 192 ? 14.350 9.513 5.289 1.00 92.88 192 THR A N 1
ATOM 1521 C CA . THR A 1 192 ? 13.627 10.675 5.803 1.00 92.88 192 THR A CA 1
ATOM 1522 C C . THR A 1 192 ? 12.487 11.050 4.869 1.00 92.88 192 THR A C 1
ATOM 1524 O O . THR A 1 192 ? 12.486 10.702 3.690 1.00 92.88 192 THR A O 1
ATOM 1527 N N . GLU A 1 193 ? 11.526 11.805 5.397 1.00 94.56 193 GLU A N 1
ATOM 1528 C CA . GLU A 1 193 ? 10.406 12.334 4.614 1.00 94.56 193 GLU A CA 1
ATOM 1529 C C . GLU A 1 193 ? 10.896 13.231 3.467 1.00 94.56 193 GLU A C 1
ATOM 1531 O O . GLU A 1 193 ? 10.362 13.175 2.367 1.00 94.56 193 GLU A O 1
ATOM 1536 N N . GLU A 1 194 ? 11.978 13.984 3.684 1.00 96.44 194 GLU A N 1
ATOM 1537 C CA . GLU A 1 194 ? 12.642 14.770 2.641 1.00 96.44 194 GLU A CA 1
ATOM 1538 C C . GLU A 1 194 ? 13.159 13.887 1.496 1.00 96.44 194 GLU A C 1
ATOM 1540 O O . GLU A 1 194 ? 12.873 14.168 0.335 1.00 96.44 194 GLU A O 1
ATOM 1545 N N . LYS A 1 195 ? 13.858 12.781 1.801 1.00 96.62 195 LYS A N 1
ATOM 1546 C CA . LYS A 1 195 ? 14.338 11.839 0.775 1.00 96.62 195 LYS A CA 1
ATOM 1547 C C . LYS A 1 195 ? 13.193 11.193 0.005 1.00 96.62 195 LYS A C 1
ATOM 1549 O O . LYS A 1 195 ? 13.286 11.069 -1.213 1.00 96.62 195 LYS A O 1
ATOM 1554 N N . GLU A 1 196 ? 12.126 10.788 0.692 1.00 97.75 196 GLU A N 1
ATOM 1555 C CA . GLU A 1 196 ? 10.960 10.214 0.021 1.00 97.75 196 GLU A CA 1
ATOM 1556 C C . GLU A 1 196 ? 10.283 11.248 -0.883 1.00 97.75 196 GLU A C 1
ATOM 1558 O O . GLU A 1 196 ? 10.041 10.951 -2.045 1.00 97.75 196 GLU A O 1
ATOM 1563 N N . ASN A 1 197 ? 10.075 12.481 -0.416 1.00 98.31 197 ASN A N 1
ATOM 1564 C CA . ASN A 1 197 ? 9.482 13.547 -1.228 1.00 98.31 197 ASN A CA 1
ATOM 1565 C C . ASN A 1 197 ? 10.346 13.919 -2.444 1.00 98.31 197 ASN A C 1
ATOM 1567 O O . ASN A 1 197 ? 9.811 14.126 -3.532 1.00 98.31 197 ASN A O 1
ATOM 1571 N N . MET A 1 198 ? 11.675 13.958 -2.302 1.00 98.44 198 MET A N 1
ATOM 1572 C CA . MET A 1 198 ? 12.574 14.147 -3.448 1.00 98.44 198 MET A CA 1
ATOM 1573 C C . MET A 1 198 ? 12.500 12.966 -4.425 1.00 98.44 198 MET A C 1
ATOM 1575 O O . MET A 1 198 ? 12.496 13.174 -5.635 1.00 98.44 198 MET A O 1
ATOM 1579 N N . SER A 1 199 ? 12.377 11.733 -3.921 1.00 98.56 199 SER A N 1
ATOM 1580 C CA . SER A 1 199 ? 12.164 10.552 -4.765 1.00 98.56 199 SER A CA 1
ATOM 1581 C C . SER A 1 199 ? 10.840 10.627 -5.528 1.00 98.56 199 SER A C 1
ATOM 1583 O O . SER A 1 199 ? 10.815 10.325 -6.717 1.00 98.56 199 SER A O 1
ATOM 1585 N N . ILE A 1 200 ? 9.761 11.085 -4.882 1.00 98.62 200 ILE A N 1
ATOM 1586 C CA . ILE A 1 200 ? 8.455 11.316 -5.519 1.00 98.62 200 ILE A CA 1
ATOM 1587 C C . ILE A 1 200 ? 8.591 12.342 -6.649 1.00 98.62 200 ILE A C 1
ATOM 1589 O O . ILE A 1 200 ? 8.094 12.110 -7.749 1.00 98.62 200 ILE A O 1
ATOM 1593 N N . LEU A 1 201 ? 9.303 13.449 -6.419 1.00 98.50 201 LEU A N 1
ATOM 1594 C CA . LEU A 1 201 ? 9.531 14.464 -7.449 1.00 98.50 201 LEU A CA 1
ATOM 1595 C C . LEU A 1 201 ? 10.319 13.906 -8.644 1.00 98.50 201 LEU A C 1
ATOM 1597 O O . LEU A 1 201 ? 9.894 14.075 -9.786 1.00 98.50 201 LEU A O 1
ATOM 1601 N N . ALA A 1 202 ? 11.428 13.206 -8.392 1.00 98.69 202 ALA A N 1
ATOM 1602 C CA . ALA A 1 202 ? 12.223 12.567 -9.440 1.00 98.69 202 ALA A CA 1
ATOM 1603 C C . ALA A 1 202 ? 11.413 11.498 -10.200 1.00 98.69 202 ALA A C 1
ATOM 1605 O O . ALA A 1 202 ? 11.493 11.404 -11.423 1.00 98.69 202 ALA A O 1
ATOM 1606 N N . TYR A 1 203 ? 10.565 10.746 -9.496 1.00 98.62 203 TYR A N 1
ATOM 1607 C CA . TYR A 1 203 ? 9.654 9.778 -10.097 1.00 98.62 203 TYR A CA 1
ATOM 1608 C C . TYR A 1 203 ? 8.634 10.440 -11.031 1.00 98.62 203 TYR A C 1
ATOM 1610 O O . TYR A 1 203 ? 8.420 9.957 -12.140 1.00 98.62 203 TYR A O 1
ATOM 1618 N N . HIS A 1 204 ? 8.043 11.570 -10.634 1.00 98.00 204 HIS A N 1
ATOM 1619 C CA . HIS A 1 204 ? 7.151 12.326 -11.513 1.00 98.00 204 HIS A CA 1
ATOM 1620 C C . HIS A 1 204 ? 7.864 12.826 -12.767 1.00 98.00 204 HIS A C 1
ATOM 1622 O O . HIS A 1 204 ? 7.330 12.640 -13.857 1.00 98.00 204 HIS A O 1
ATOM 1628 N N . THR A 1 205 ? 9.069 13.387 -12.626 1.00 98.31 205 THR A N 1
ATOM 1629 C CA . THR A 1 205 ? 9.894 13.800 -13.770 1.00 98.31 205 THR A CA 1
ATOM 1630 C C . THR A 1 205 ? 10.126 12.631 -14.723 1.00 98.31 205 THR A C 1
ATOM 1632 O O . THR A 1 205 ? 9.875 12.769 -15.917 1.00 98.31 205 THR A O 1
ATOM 1635 N N . PHE A 1 206 ? 10.517 11.469 -14.190 1.00 98.50 206 PHE A N 1
ATOM 1636 C CA . PHE A 1 206 ? 10.733 10.243 -14.957 1.00 98.50 206 PHE A CA 1
ATOM 1637 C C . PHE A 1 206 ? 9.489 9.794 -15.740 1.00 98.50 206 PHE A C 1
ATOM 1639 O O . PHE A 1 206 ? 9.593 9.486 -16.923 1.00 98.50 206 PHE A O 1
ATOM 1646 N N . LEU A 1 207 ? 8.308 9.778 -15.113 1.00 97.31 207 LEU A N 1
ATOM 1647 C CA . LEU A 1 207 ? 7.071 9.345 -15.779 1.00 97.31 207 LEU A CA 1
ATOM 1648 C C . LEU A 1 207 ? 6.621 10.267 -16.920 1.00 97.31 207 LEU A C 1
ATOM 1650 O O . LEU A 1 207 ? 5.810 9.857 -17.749 1.00 97.31 207 LEU A O 1
ATOM 1654 N N . THR A 1 208 ? 7.093 11.513 -16.927 1.00 96.44 208 THR A N 1
ATOM 1655 C CA . THR A 1 208 ? 6.776 12.521 -17.949 1.00 96.44 208 THR A CA 1
ATOM 1656 C C . THR A 1 208 ? 7.931 12.792 -18.910 1.00 96.44 208 THR A C 1
ATOM 1658 O O . THR A 1 208 ? 7.830 13.701 -19.731 1.00 96.44 208 THR A O 1
ATOM 1661 N N . ASP A 1 209 ? 9.031 12.051 -18.786 1.00 96.94 209 ASP A N 1
ATOM 1662 C CA . ASP A 1 209 ? 10.195 12.193 -19.651 1.00 96.94 209 ASP A CA 1
ATOM 1663 C C . ASP A 1 209 ? 9.834 11.788 -21.090 1.00 96.94 209 ASP A C 1
ATOM 1665 O O . ASP A 1 209 ? 9.111 10.814 -21.306 1.00 96.94 209 ASP A O 1
ATOM 1669 N N . GLU A 1 210 ? 10.332 12.528 -22.083 1.00 95.81 210 GLU A N 1
ATOM 1670 C CA . GLU A 1 210 ? 10.138 12.184 -23.497 1.00 95.81 210 GLU A CA 1
ATOM 1671 C C . GLU A 1 210 ? 10.907 10.911 -23.881 1.00 95.81 210 GLU A C 1
ATOM 1673 O O . GLU A 1 210 ? 10.539 10.233 -24.841 1.00 95.81 210 GLU A O 1
ATOM 1678 N N . ASN A 1 211 ? 11.966 10.579 -23.134 1.00 96.75 211 ASN A N 1
ATOM 1679 C CA . ASN A 1 211 ? 12.786 9.392 -23.337 1.00 96.75 211 ASN A CA 1
ATOM 1680 C C . ASN A 1 211 ? 13.040 8.648 -22.008 1.00 96.75 211 ASN A C 1
ATOM 1682 O O . ASN A 1 211 ? 14.164 8.634 -21.491 1.00 96.75 211 ASN A O 1
ATOM 1686 N N . PRO A 1 212 ? 12.016 7.985 -21.436 1.00 97.19 212 PRO A N 1
ATOM 1687 C CA . PRO A 1 212 ? 12.101 7.398 -20.099 1.00 97.19 212 PRO A CA 1
ATOM 1688 C C . PRO A 1 212 ? 13.170 6.299 -19.986 1.00 97.19 212 PRO A C 1
ATOM 1690 O O . PRO A 1 212 ? 13.753 6.119 -18.915 1.00 97.19 212 PRO A O 1
ATOM 1693 N N . ILE A 1 213 ? 13.500 5.583 -21.070 1.00 97.88 213 ILE A N 1
ATOM 1694 C CA . ILE A 1 213 ? 14.522 4.521 -21.020 1.00 97.88 213 ILE A CA 1
ATOM 1695 C C . ILE A 1 213 ? 15.930 5.066 -20.729 1.00 97.88 213 ILE A C 1
ATOM 1697 O O . ILE A 1 213 ? 16.734 4.367 -20.114 1.00 97.88 213 ILE A O 1
ATOM 1701 N N . GLU A 1 214 ? 16.204 6.325 -21.078 1.00 96.94 214 GLU A N 1
ATOM 1702 C CA . GLU A 1 214 ? 17.491 6.994 -20.826 1.00 96.94 214 GLU A CA 1
ATOM 1703 C C . GLU A 1 214 ? 17.418 8.034 -19.695 1.00 96.94 214 GLU A C 1
ATOM 1705 O O . GLU A 1 214 ? 18.403 8.710 -19.402 1.00 96.94 214 GLU A O 1
ATOM 1710 N N . SER A 1 215 ? 16.266 8.160 -19.032 1.00 97.38 215 SER A N 1
ATOM 1711 C CA . SER A 1 215 ? 16.043 9.170 -17.999 1.00 97.38 215 SER A CA 1
ATOM 1712 C C . SER A 1 215 ? 16.854 8.894 -16.729 1.00 97.38 215 SER A C 1
ATOM 1714 O O . SER A 1 215 ? 16.664 7.881 -16.044 1.00 97.38 215 SER A O 1
ATOM 1716 N N . GLU A 1 216 ? 17.715 9.840 -16.349 1.00 97.31 216 GLU A N 1
ATOM 1717 C CA . GLU A 1 216 ? 18.461 9.796 -15.083 1.00 97.31 216 GLU A CA 1
ATOM 1718 C C . GLU A 1 216 ? 17.548 9.960 -13.856 1.00 97.31 216 GLU A C 1
ATOM 1720 O O . GLU A 1 216 ? 17.881 9.486 -12.767 1.00 97.31 216 GLU A O 1
ATOM 1725 N N . ALA A 1 217 ? 16.359 10.547 -14.033 1.00 98.38 217 ALA A N 1
ATOM 1726 C CA . ALA A 1 217 ? 15.403 10.765 -12.953 1.00 98.38 217 ALA A CA 1
ATOM 1727 C C . ALA A 1 217 ? 14.914 9.441 -12.329 1.00 98.38 217 ALA A C 1
ATOM 1729 O O . ALA A 1 217 ? 14.680 9.377 -11.122 1.00 98.38 217 ALA A O 1
ATOM 1730 N N . CYS A 1 218 ? 14.848 8.347 -13.103 1.00 98.00 218 CYS A N 1
ATOM 1731 C CA . CYS A 1 218 ? 14.540 7.019 -12.561 1.00 98.00 218 CYS A CA 1
ATOM 1732 C C . CYS A 1 218 ? 15.624 6.539 -11.585 1.00 98.00 218 CYS A C 1
ATOM 1734 O O . CYS A 1 218 ? 15.322 6.030 -10.501 1.00 98.00 218 CYS A O 1
ATOM 1736 N N . LYS A 1 219 ? 16.900 6.702 -11.958 1.00 97.19 219 LYS A N 1
ATOM 1737 C CA . LYS A 1 219 ? 18.048 6.306 -11.129 1.00 97.19 219 LYS A CA 1
ATOM 1738 C C . LYS A 1 219 ? 18.112 7.150 -9.861 1.00 97.19 219 LYS A C 1
ATOM 1740 O O . LYS A 1 219 ? 18.310 6.599 -8.778 1.00 97.19 219 LYS A O 1
ATOM 1745 N N . GLU A 1 220 ? 17.895 8.458 -9.984 1.00 98.25 220 GLU A N 1
ATOM 1746 C CA . GLU A 1 220 ? 17.816 9.382 -8.853 1.00 98.25 220 GLU A CA 1
ATOM 1747 C C . GLU A 1 220 ? 16.687 8.991 -7.891 1.00 98.25 220 GLU A C 1
ATOM 1749 O O . GLU A 1 220 ? 16.937 8.782 -6.701 1.00 98.25 220 GLU A O 1
ATOM 1754 N N . ALA A 1 221 ? 15.467 8.794 -8.401 1.00 98.31 221 ALA A N 1
ATOM 1755 C CA . ALA A 1 221 ? 14.328 8.370 -7.594 1.00 98.31 221 ALA A CA 1
ATOM 1756 C C . ALA A 1 221 ? 14.630 7.066 -6.841 1.00 98.31 221 ALA A C 1
ATOM 1758 O O . ALA A 1 221 ? 14.398 6.978 -5.632 1.00 98.31 221 ALA A O 1
ATOM 1759 N N . ALA A 1 222 ? 15.188 6.070 -7.537 1.00 96.94 222 ALA A N 1
ATOM 1760 C CA . ALA A 1 222 ? 15.526 4.757 -6.995 1.00 96.94 222 ALA A CA 1
ATOM 1761 C C . ALA A 1 222 ? 16.675 4.789 -5.966 1.00 96.94 222 ALA A C 1
ATOM 1763 O O . ALA A 1 222 ? 16.734 3.919 -5.085 1.00 96.94 222 ALA A O 1
ATOM 1764 N N . LEU A 1 223 ? 17.594 5.751 -6.077 1.00 95.56 223 LEU A N 1
ATOM 1765 C CA . LEU A 1 223 ? 18.650 5.999 -5.096 1.00 95.56 223 LEU A CA 1
ATOM 1766 C C . LEU A 1 223 ? 18.080 6.649 -3.832 1.00 95.56 223 LEU A C 1
ATOM 1768 O O . LEU A 1 223 ? 18.426 6.244 -2.722 1.00 95.56 223 LEU A O 1
ATOM 1772 N N . LEU A 1 224 ? 17.197 7.633 -4.010 1.00 96.75 224 LEU A N 1
ATOM 1773 C CA . LEU A 1 224 ? 16.568 8.373 -2.922 1.00 96.75 224 LEU A CA 1
ATOM 1774 C C . LEU A 1 224 ? 15.616 7.498 -2.106 1.00 96.75 224 LEU A C 1
ATOM 1776 O O . LEU A 1 224 ? 15.698 7.526 -0.881 1.00 96.75 224 LEU A O 1
ATOM 1780 N N . ASN A 1 225 ? 14.767 6.697 -2.762 1.00 96.69 225 ASN A N 1
ATOM 1781 C CA . ASN A 1 225 ? 13.855 5.756 -2.110 1.00 96.69 225 ASN A CA 1
ATOM 1782 C C . ASN A 1 225 ? 14.243 4.308 -2.416 1.00 96.69 225 ASN A C 1
ATOM 1784 O O . ASN A 1 225 ? 13.812 3.737 -3.426 1.00 96.69 225 ASN A O 1
ATOM 1788 N N . PRO A 1 226 ? 15.009 3.660 -1.520 1.00 93.62 226 PRO A N 1
ATOM 1789 C CA . PRO A 1 226 ? 15.444 2.311 -1.781 1.00 93.62 226 PRO A CA 1
ATOM 1790 C C . PRO A 1 226 ? 14.386 1.227 -1.529 1.00 93.62 226 PRO A C 1
ATOM 1792 O O . PRO A 1 226 ? 14.670 0.047 -1.773 1.00 93.62 226 PRO A O 1
ATOM 1795 N N . PHE A 1 227 ? 13.205 1.619 -1.046 1.00 94.69 227 PHE A N 1
ATOM 1796 C CA . PHE A 1 227 ? 12.157 0.739 -0.537 1.00 94.69 227 PHE A CA 1
ATOM 1797 C C . PHE A 1 227 ? 10.921 0.645 -1.437 1.00 94.69 227 PHE A C 1
ATOM 1799 O O . PHE A 1 227 ? 10.045 -0.170 -1.148 1.00 94.69 227 PHE A O 1
ATOM 1806 N N . SER A 1 228 ? 10.858 1.410 -2.530 1.00 96.44 228 SER A N 1
ATOM 1807 C CA . SER A 1 228 ? 9.830 1.245 -3.566 1.00 96.44 228 SER A CA 1
ATOM 1808 C C . SER A 1 228 ? 10.167 0.064 -4.470 1.00 96.44 228 SER A C 1
ATOM 1810 O O . SER A 1 228 ? 11.289 -0.057 -4.959 1.00 96.44 228 SER A O 1
ATOM 1812 N N . ALA A 1 229 ? 9.193 -0.814 -4.702 1.00 97.12 229 ALA A N 1
ATOM 1813 C CA . ALA A 1 229 ? 9.349 -1.912 -5.647 1.00 97.12 229 ALA A CA 1
ATOM 1814 C C . ALA A 1 229 ? 9.237 -1.434 -7.098 1.00 97.12 229 ALA A C 1
ATOM 1816 O O . ALA A 1 229 ? 9.962 -1.908 -7.965 1.00 97.12 229 ALA A O 1
ATOM 1817 N N . GLU A 1 230 ? 8.361 -0.469 -7.337 1.00 98.00 230 GLU A N 1
ATOM 1818 C CA . GLU A 1 230 ? 8.064 0.157 -8.620 1.00 98.00 230 GLU A CA 1
ATOM 1819 C C . GLU A 1 230 ? 9.337 0.760 -9.221 1.00 98.00 230 GLU A C 1
ATOM 1821 O O . GLU A 1 230 ? 9.748 0.395 -10.320 1.00 98.00 230 GLU A O 1
ATOM 1826 N N . LEU A 1 231 ? 10.062 1.565 -8.437 1.00 98.50 231 LEU A N 1
ATOM 1827 C CA . LEU A 1 231 ? 11.352 2.135 -8.839 1.00 98.50 231 LEU A CA 1
ATOM 1828 C C . LEU A 1 231 ? 12.410 1.067 -9.149 1.00 98.50 231 LEU A C 1
ATOM 1830 O O . LEU A 1 231 ? 13.295 1.284 -9.974 1.00 98.50 231 LEU A O 1
ATOM 1834 N N . ARG A 1 232 ? 12.333 -0.105 -8.508 1.00 98.25 232 ARG A N 1
ATOM 1835 C CA . ARG A 1 232 ? 13.237 -1.233 -8.785 1.00 98.25 232 ARG A CA 1
ATOM 1836 C C . ARG A 1 232 ? 12.885 -1.924 -10.097 1.00 98.25 232 ARG A C 1
ATOM 1838 O O . ARG A 1 232 ? 13.801 -2.321 -10.806 1.00 98.25 232 ARG A O 1
ATOM 1845 N N . ILE A 1 233 ? 11.599 -2.032 -10.435 1.00 98.50 233 ILE A N 1
ATOM 1846 C CA . ILE A 1 233 ? 11.148 -2.549 -11.736 1.00 98.50 233 ILE A CA 1
ATOM 1847 C C . ILE A 1 233 ? 11.687 -1.651 -12.852 1.00 98.50 233 ILE A C 1
ATOM 1849 O O . ILE A 1 233 ? 12.349 -2.145 -13.762 1.00 98.50 233 ILE A O 1
ATOM 1853 N N . PHE A 1 234 ? 11.481 -0.336 -12.751 1.00 98.62 234 PHE A N 1
ATOM 1854 C CA . PHE A 1 234 ? 11.946 0.615 -13.765 1.00 98.62 234 PHE A CA 1
ATOM 1855 C C . PHE A 1 234 ? 13.464 0.621 -13.919 1.00 98.62 234 PHE A C 1
ATOM 1857 O O . PHE A 1 234 ? 13.973 0.498 -15.034 1.00 98.62 234 PHE A O 1
ATOM 1864 N N . LEU A 1 235 ? 14.194 0.668 -12.800 1.00 98.44 235 LEU A N 1
ATOM 1865 C CA . LEU A 1 235 ? 15.652 0.623 -12.828 1.00 98.44 235 LEU A CA 1
ATOM 1866 C C . LEU A 1 235 ? 16.169 -0.685 -13.445 1.00 98.44 235 LEU A C 1
ATOM 1868 O O . LEU A 1 235 ? 17.142 -0.657 -14.195 1.00 98.44 235 LEU A O 1
ATOM 1872 N N . ALA A 1 236 ? 15.513 -1.821 -13.182 1.00 98.56 236 ALA A N 1
ATOM 1873 C CA . ALA A 1 236 ? 15.883 -3.095 -13.792 1.00 98.56 236 ALA A CA 1
ATOM 1874 C C . ALA A 1 236 ? 15.680 -3.100 -15.316 1.00 98.56 236 ALA A C 1
ATOM 1876 O O . ALA A 1 236 ? 16.529 -3.620 -16.041 1.00 98.56 236 ALA A O 1
ATOM 1877 N N . ILE A 1 237 ? 14.593 -2.492 -15.808 1.00 98.62 237 ILE A N 1
ATOM 1878 C CA . ILE A 1 237 ? 14.336 -2.340 -17.248 1.00 98.62 237 ILE A CA 1
ATOM 1879 C C . ILE A 1 237 ? 15.431 -1.479 -17.899 1.00 98.62 237 ILE A C 1
ATOM 1881 O O . ILE A 1 237 ? 16.039 -1.917 -18.877 1.00 98.62 237 ILE A O 1
ATOM 1885 N N . GLN A 1 238 ? 15.751 -0.311 -17.324 1.00 98.50 238 GLN A N 1
ATOM 1886 C CA . GLN A 1 238 ? 16.837 0.550 -17.818 1.00 98.50 238 GLN A CA 1
ATOM 1887 C C . GLN A 1 238 ? 18.198 -0.167 -17.795 1.00 98.50 238 GLN A C 1
ATOM 1889 O O . GLN A 1 238 ? 18.965 -0.098 -18.752 1.00 98.50 238 GLN A O 1
ATOM 1894 N N . GLN A 1 239 ? 18.512 -0.905 -16.728 1.00 98.38 239 GLN A N 1
ATOM 1895 C CA . GLN A 1 239 ? 19.761 -1.670 -16.642 1.00 98.38 239 GLN A CA 1
ATOM 1896 C C . GLN A 1 239 ? 19.849 -2.772 -17.697 1.00 98.38 239 GLN A C 1
ATOM 1898 O O . GLN A 1 239 ? 20.923 -2.991 -18.253 1.00 98.38 239 GLN A O 1
ATOM 1903 N N . CYS A 1 240 ? 18.735 -3.435 -18.021 1.00 98.06 240 CYS A N 1
ATOM 1904 C CA . CYS A 1 240 ? 18.712 -4.408 -19.107 1.00 98.06 240 CYS A CA 1
ATOM 1905 C C . CYS A 1 240 ? 19.011 -3.754 -20.465 1.00 98.06 240 CYS A C 1
ATOM 1907 O O . CYS A 1 240 ? 19.829 -4.284 -21.217 1.00 98.06 240 CYS A O 1
ATOM 1909 N N . TYR A 1 241 ? 18.429 -2.581 -20.745 1.00 98.19 241 TYR A N 1
ATOM 1910 C CA . TYR A 1 241 ? 18.729 -1.794 -21.950 1.00 98.19 241 TYR A CA 1
ATOM 1911 C C . TYR A 1 241 ? 20.228 -1.472 -22.074 1.00 98.19 241 TYR A C 1
ATOM 1913 O O . TYR A 1 241 ? 20.820 -1.665 -23.134 1.00 98.19 241 TYR A O 1
ATOM 1921 N N . TYR A 1 242 ? 20.878 -1.097 -20.968 1.00 98.06 242 TYR A N 1
ATOM 1922 C CA . TYR A 1 242 ? 22.323 -0.833 -20.914 1.00 98.06 242 TYR A CA 1
ATOM 1923 C C . TYR A 1 242 ? 23.206 -2.083 -20.744 1.00 98.06 242 TYR A C 1
ATOM 1925 O O . TYR A 1 242 ? 24.392 -1.960 -20.434 1.00 98.06 242 TYR A O 1
ATOM 1933 N N . LEU A 1 243 ? 22.664 -3.286 -20.959 1.00 98.06 243 LEU A N 1
ATOM 1934 C CA . LEU A 1 243 ? 23.379 -4.567 -20.865 1.00 98.06 243 LEU A CA 1
ATOM 1935 C C . LEU A 1 243 ? 23.932 -4.903 -19.461 1.00 98.06 243 LEU A C 1
ATOM 1937 O O . LEU A 1 243 ? 24.719 -5.841 -19.312 1.00 98.06 243 LEU A O 1
ATOM 1941 N N . ASP A 1 244 ? 23.472 -4.224 -18.408 1.00 98.00 244 ASP A N 1
ATOM 1942 C CA . ASP A 1 244 ? 23.766 -4.550 -17.007 1.00 98.00 244 ASP A CA 1
ATOM 1943 C C . ASP A 1 244 ? 22.803 -5.633 -16.489 1.00 98.00 244 ASP A C 1
ATOM 1945 O O . ASP A 1 244 ? 21.893 -5.403 -15.688 1.00 98.00 244 ASP A O 1
ATOM 1949 N N . SER A 1 245 ? 23.009 -6.860 -16.969 1.00 95.06 245 SER A N 1
ATOM 1950 C CA . SER A 1 245 ? 22.151 -8.003 -16.620 1.00 95.06 245 SER A CA 1
ATOM 1951 C C . SER A 1 245 ? 22.187 -8.339 -15.124 1.00 95.06 245 SER A C 1
ATOM 1953 O O . SER A 1 245 ? 21.175 -8.747 -14.554 1.00 95.06 245 SER A O 1
ATOM 1955 N N . ASN A 1 246 ? 23.336 -8.149 -14.468 1.00 97.25 246 ASN A N 1
ATOM 1956 C CA . ASN A 1 246 ? 23.487 -8.440 -13.041 1.00 97.25 246 ASN A CA 1
ATOM 1957 C C . ASN A 1 246 ? 22.727 -7.424 -12.183 1.00 97.25 246 ASN A C 1
ATOM 1959 O O . ASN A 1 246 ? 22.013 -7.817 -11.256 1.00 97.25 246 ASN A O 1
ATOM 1963 N N . GLY A 1 247 ? 22.852 -6.132 -12.500 1.00 97.50 247 GLY A N 1
ATOM 1964 C CA . GLY A 1 247 ? 22.089 -5.080 -11.842 1.00 97.50 247 GLY A CA 1
ATOM 1965 C C . GLY A 1 247 ? 20.584 -5.261 -12.027 1.00 97.50 247 GLY A C 1
ATOM 1966 O O . GLY A 1 247 ? 19.843 -5.214 -11.041 1.00 97.50 247 GLY A O 1
ATOM 1967 N N . ALA A 1 248 ? 20.145 -5.572 -13.252 1.00 98.00 248 ALA A N 1
ATOM 1968 C CA . ALA A 1 248 ? 18.736 -5.812 -13.555 1.00 98.00 248 ALA A CA 1
ATOM 1969 C C . ALA A 1 248 ? 18.152 -6.964 -12.719 1.00 98.00 248 ALA A C 1
ATOM 1971 O O . ALA A 1 248 ? 17.137 -6.792 -12.043 1.00 98.00 248 ALA A O 1
ATOM 1972 N N . GLN A 1 249 ? 18.829 -8.118 -12.676 1.00 97.44 249 GLN A N 1
ATOM 1973 C CA . GLN A 1 249 ? 18.386 -9.280 -11.893 1.00 97.44 249 GLN A CA 1
ATOM 1974 C C . GLN A 1 249 ? 18.340 -9.004 -10.384 1.00 97.44 249 GLN A C 1
ATOM 1976 O O . GLN A 1 249 ? 17.414 -9.436 -9.684 1.00 97.44 249 GLN A O 1
ATOM 1981 N N . LEU A 1 250 ? 19.307 -8.240 -9.866 1.00 96.50 250 LEU A N 1
ATOM 1982 C CA . LEU A 1 250 ? 19.299 -7.808 -8.472 1.00 96.50 250 LEU A CA 1
ATOM 1983 C C . LEU A 1 250 ? 18.090 -6.912 -8.172 1.00 96.50 250 LEU A C 1
ATOM 1985 O O . LEU A 1 250 ? 17.449 -7.077 -7.128 1.00 96.50 250 LEU A O 1
ATOM 1989 N N . ASN A 1 251 ? 17.759 -5.985 -9.071 1.00 97.50 251 ASN A N 1
ATOM 1990 C CA . ASN A 1 251 ? 16.627 -5.083 -8.899 1.00 97.50 251 ASN A CA 1
ATOM 1991 C C . ASN A 1 251 ? 15.272 -5.787 -9.058 1.00 97.50 251 ASN A C 1
ATOM 1993 O O . ASN A 1 251 ? 14.409 -5.563 -8.211 1.00 97.50 251 ASN A O 1
ATOM 1997 N N . PHE A 1 252 ? 15.100 -6.725 -9.996 1.00 97.75 252 PHE A N 1
ATOM 1998 C CA . PHE A 1 252 ? 13.892 -7.567 -10.052 1.00 97.75 252 PHE A CA 1
ATOM 1999 C C . PHE A 1 252 ? 13.706 -8.394 -8.774 1.00 97.75 252 PHE A C 1
ATOM 2001 O O . PHE A 1 252 ? 12.629 -8.407 -8.171 1.00 97.75 252 PHE A O 1
ATOM 2008 N N . SER A 1 253 ? 14.784 -9.012 -8.284 1.00 95.75 253 SER A N 1
ATOM 2009 C CA . SER A 1 253 ? 14.762 -9.755 -7.019 1.00 95.75 253 SER A CA 1
ATOM 2010 C C . SER A 1 253 ? 14.382 -8.862 -5.833 1.00 95.75 253 SER A C 1
ATOM 2012 O O . SER A 1 253 ? 13.639 -9.282 -4.944 1.00 95.75 253 SER A O 1
ATOM 2014 N N . ARG A 1 254 ? 14.875 -7.617 -5.805 1.00 94.94 254 ARG A N 1
ATOM 2015 C CA . ARG A 1 254 ? 14.510 -6.621 -4.788 1.00 94.94 254 ARG A CA 1
ATOM 2016 C C . ARG A 1 254 ? 13.051 -6.192 -4.913 1.00 94.94 254 ARG A C 1
ATOM 2018 O O . ARG A 1 254 ? 12.369 -6.191 -3.893 1.00 94.94 254 ARG A O 1
ATOM 2025 N N . ALA A 1 255 ? 12.568 -5.899 -6.119 1.00 96.50 255 ALA A N 1
ATOM 2026 C CA . ALA A 1 255 ? 11.178 -5.528 -6.378 1.00 96.50 255 ALA A CA 1
ATOM 2027 C C . ALA A 1 255 ? 10.213 -6.587 -5.830 1.00 96.50 255 ALA A C 1
ATOM 2029 O O . ALA A 1 255 ? 9.353 -6.271 -5.011 1.00 96.50 255 ALA A O 1
ATOM 2030 N N . ARG A 1 256 ? 10.432 -7.864 -6.174 1.00 94.38 256 ARG A N 1
ATOM 2031 C CA . ARG A 1 256 ? 9.619 -8.995 -5.695 1.00 94.38 256 ARG A CA 1
ATOM 2032 C C . ARG A 1 256 ? 9.551 -9.063 -4.170 1.00 94.38 256 ARG A C 1
ATOM 2034 O O . ARG A 1 256 ? 8.477 -9.241 -3.596 1.00 94.38 256 ARG A O 1
ATOM 2041 N N . ARG A 1 257 ? 10.699 -8.909 -3.500 1.00 92.69 257 ARG A N 1
ATOM 2042 C CA . ARG A 1 257 ? 10.753 -8.895 -2.031 1.00 92.69 257 ARG A CA 1
ATOM 2043 C C . ARG A 1 257 ? 9.996 -7.706 -1.450 1.00 92.69 257 ARG A C 1
ATOM 2045 O O . ARG A 1 257 ? 9.276 -7.892 -0.479 1.00 92.69 257 ARG A O 1
ATOM 2052 N N . LEU A 1 258 ? 10.148 -6.516 -2.030 1.00 93.50 258 LEU A N 1
ATOM 2053 C CA . LEU A 1 258 ? 9.521 -5.289 -1.535 1.00 93.50 258 LEU A CA 1
ATOM 2054 C C . LEU A 1 258 ? 7.996 -5.309 -1.695 1.00 93.50 258 LEU A C 1
ATOM 2056 O O . LEU A 1 258 ? 7.313 -5.004 -0.722 1.00 93.50 258 LEU A O 1
ATOM 2060 N N . ILE A 1 259 ? 7.460 -5.752 -2.842 1.0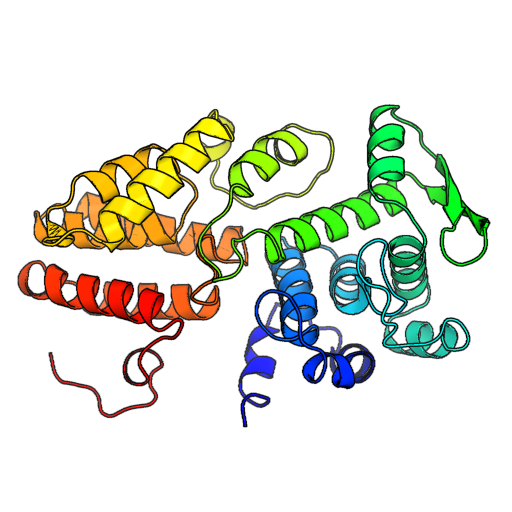0 92.00 259 ILE A N 1
ATOM 2061 C CA . ILE A 1 259 ? 6.003 -5.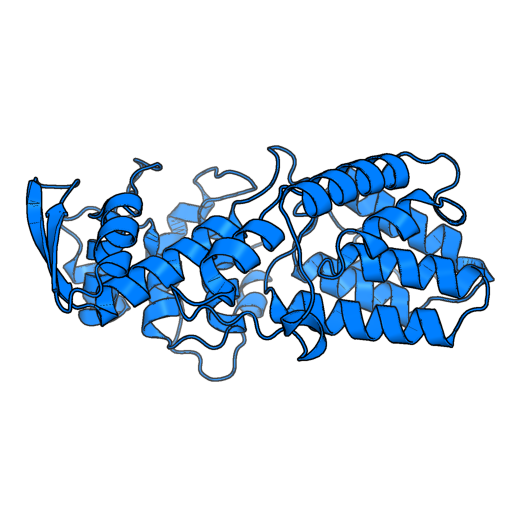924 -3.035 1.00 92.00 259 ILE A CA 1
ATOM 2062 C C . ILE A 1 259 ? 5.437 -6.836 -1.944 1.00 92.00 259 ILE A C 1
ATOM 2064 O O . ILE A 1 259 ? 4.472 -6.488 -1.261 1.00 92.00 259 ILE A O 1
ATOM 2068 N N . SER A 1 260 ? 6.076 -7.992 -1.733 1.00 88.62 260 SER A N 1
ATOM 2069 C CA . SER A 1 260 ? 5.619 -8.941 -0.719 1.00 88.62 260 SER A CA 1
ATOM 2070 C C . SER A 1 260 ? 5.784 -8.418 0.708 1.00 88.62 260 SER A C 1
ATOM 2072 O O . SER A 1 260 ? 4.969 -8.768 1.559 1.00 88.62 260 SER A O 1
ATOM 2074 N N . ALA A 1 261 ? 6.844 -7.658 0.994 1.00 89.00 261 ALA A N 1
ATOM 2075 C CA . ALA A 1 261 ? 7.128 -7.159 2.334 1.00 89.00 261 ALA A CA 1
ATOM 2076 C C . ALA A 1 261 ? 6.144 -6.060 2.739 1.00 89.00 261 ALA A C 1
ATOM 2078 O O . ALA A 1 261 ? 5.627 -6.097 3.850 1.00 89.00 261 ALA A O 1
ATOM 2079 N N . TRP A 1 262 ? 5.853 -5.113 1.844 1.00 91.38 262 TRP A N 1
ATOM 2080 C CA . TRP A 1 262 ? 4.906 -4.038 2.129 1.00 91.38 262 TRP A CA 1
ATOM 2081 C C . TRP A 1 262 ? 3.461 -4.529 2.167 1.00 91.38 262 TRP A C 1
ATOM 2083 O O . TRP A 1 262 ? 2.706 -4.102 3.036 1.00 91.38 262 TRP A O 1
ATOM 2093 N N . GLY A 1 263 ? 3.067 -5.428 1.258 1.00 90.50 263 GLY A N 1
ATOM 2094 C CA . GLY A 1 263 ? 1.671 -5.861 1.120 1.00 90.50 263 GLY A CA 1
ATOM 2095 C C . GLY A 1 263 ? 0.748 -4.806 0.488 1.00 90.50 263 GLY A C 1
ATOM 2096 O O . GLY A 1 263 ? -0.439 -5.064 0.307 1.00 90.50 263 GLY A O 1
ATOM 2097 N N . THR A 1 264 ? 1.298 -3.651 0.106 1.00 94.06 264 THR A N 1
ATOM 2098 C CA . THR A 1 264 ? 0.650 -2.560 -0.632 1.00 94.06 264 THR A CA 1
ATOM 2099 C C . THR A 1 264 ? 1.643 -1.943 -1.621 1.00 94.06 264 THR A C 1
ATOM 2101 O O . THR A 1 264 ? 2.851 -2.148 -1.486 1.00 94.06 264 THR A O 1
ATOM 2104 N N . ALA A 1 265 ? 1.136 -1.192 -2.598 1.00 95.81 265 ALA A N 1
ATOM 2105 C CA . ALA A 1 265 ? 1.941 -0.424 -3.543 1.00 95.81 265 ALA A CA 1
ATOM 2106 C C . ALA A 1 265 ? 2.351 0.942 -2.968 1.00 95.81 265 ALA A C 1
ATOM 2108 O O . ALA A 1 265 ? 1.632 1.521 -2.144 1.00 95.81 265 ALA A O 1
ATOM 2109 N N . TRP A 1 266 ? 3.494 1.452 -3.430 1.00 97.44 266 TRP A N 1
ATOM 2110 C CA . TRP A 1 266 ? 3.903 2.843 -3.232 1.00 97.44 266 TRP A CA 1
ATOM 2111 C C . TRP A 1 266 ? 3.136 3.781 -4.163 1.00 97.44 266 TRP A C 1
ATOM 2113 O O . TRP A 1 266 ? 2.643 4.820 -3.730 1.00 97.44 266 TRP A O 1
ATOM 2123 N N . ASP A 1 267 ? 2.993 3.373 -5.426 1.00 97.75 267 ASP A N 1
ATOM 2124 C CA . ASP A 1 267 ? 2.143 4.031 -6.415 1.00 97.75 267 ASP A CA 1
ATOM 2125 C C . ASP A 1 267 ? 0.829 3.265 -6.548 1.00 97.75 267 ASP A C 1
ATOM 2127 O O . ASP A 1 267 ? 0.787 2.176 -7.119 1.00 97.75 267 ASP A O 1
ATOM 2131 N N . LYS A 1 268 ? -0.247 3.832 -6.005 1.00 96.62 268 LYS A N 1
ATOM 2132 C CA . LYS A 1 268 ? -1.555 3.177 -5.887 1.00 96.62 268 LYS A CA 1
ATOM 2133 C C . LYS A 1 268 ? -2.454 3.393 -7.100 1.00 96.62 268 LYS A C 1
ATOM 2135 O O . LYS A 1 268 ? -3.605 2.967 -7.076 1.00 96.62 268 LYS A O 1
ATOM 2140 N N . ARG A 1 269 ? -1.943 4.009 -8.174 1.00 96.06 269 ARG A N 1
ATOM 2141 C CA . ARG A 1 269 ? -2.622 4.013 -9.484 1.00 96.06 269 ARG A CA 1
ATOM 2142 C C . ARG A 1 269 ? -2.779 2.606 -10.051 1.00 96.06 269 ARG A C 1
ATOM 2144 O O . ARG A 1 269 ? -3.709 2.366 -10.809 1.00 96.06 269 ARG A O 1
ATOM 2151 N N . LEU A 1 270 ? -1.898 1.688 -9.655 1.00 94.81 270 LEU A N 1
ATOM 2152 C CA . LEU A 1 270 ? -2.070 0.251 -9.824 1.00 94.81 270 LEU A CA 1
ATOM 2153 C C . LEU A 1 270 ? -2.106 -0.407 -8.441 1.00 94.81 270 LEU A C 1
ATOM 2155 O O . LEU A 1 270 ? -1.403 -0.001 -7.514 1.00 94.81 270 LEU A O 1
ATOM 2159 N N . THR A 1 271 ? -2.912 -1.452 -8.290 1.00 92.06 271 THR A N 1
ATOM 2160 C CA . THR A 1 271 ? -2.943 -2.251 -7.060 1.00 92.06 271 THR A CA 1
ATOM 2161 C C . THR A 1 271 ? -1.625 -3.005 -6.853 1.00 92.06 271 THR A C 1
ATOM 2163 O O . THR A 1 271 ? -0.872 -3.259 -7.793 1.00 92.06 271 THR A O 1
ATOM 2166 N N . SER A 1 272 ? -1.340 -3.445 -5.622 1.00 91.31 272 SER A N 1
ATOM 2167 C CA . SER A 1 272 ? -0.145 -4.265 -5.348 1.00 91.31 272 SER A CA 1
ATOM 2168 C C . SER A 1 272 ? -0.112 -5.570 -6.152 1.00 91.31 272 SER A C 1
ATOM 2170 O O . SER A 1 272 ? 0.963 -6.016 -6.549 1.00 91.31 272 SER A O 1
ATOM 2172 N N . LEU A 1 273 ? -1.281 -6.154 -6.442 1.00 90.75 273 LEU A N 1
ATOM 2173 C CA . LEU A 1 273 ? -1.407 -7.327 -7.308 1.00 90.75 273 LEU A CA 1
ATOM 2174 C C . LEU A 1 273 ? -1.085 -6.991 -8.769 1.00 90.75 273 LEU A C 1
ATOM 2176 O O . LEU A 1 273 ? -0.391 -7.755 -9.432 1.00 90.75 273 LEU A O 1
ATOM 2180 N N . GLU A 1 274 ? -1.559 -5.853 -9.272 1.00 94.38 274 GLU A N 1
ATOM 2181 C CA . GLU A 1 274 ? -1.215 -5.393 -10.619 1.00 94.38 274 GLU A CA 1
ATOM 2182 C C . GLU A 1 274 ? 0.284 -5.109 -10.741 1.00 94.38 274 GLU A C 1
ATOM 2184 O O . GLU A 1 274 ? 0.908 -5.532 -11.706 1.00 94.38 274 GLU A O 1
ATOM 2189 N N . TRP A 1 275 ? 0.918 -4.508 -9.736 1.00 96.50 275 TRP A N 1
ATOM 2190 C CA . TRP A 1 275 ? 2.376 -4.368 -9.729 1.00 96.50 275 TRP A CA 1
ATOM 2191 C C . TRP A 1 275 ? 3.113 -5.714 -9.729 1.00 96.50 275 TRP A C 1
ATOM 2193 O O . TRP A 1 275 ? 4.119 -5.866 -10.425 1.00 96.50 275 TRP A O 1
ATOM 2203 N N . GLU A 1 276 ? 2.609 -6.716 -9.003 1.00 94.44 276 GLU A N 1
ATOM 2204 C CA . GLU A 1 276 ? 3.155 -8.080 -9.020 1.00 94.44 276 GLU A CA 1
ATOM 2205 C C . GLU A 1 276 ? 3.004 -8.743 -10.403 1.00 94.44 276 GLU A C 1
ATOM 2207 O O . GLU A 1 276 ? 3.930 -9.401 -10.897 1.00 94.44 276 GLU A O 1
ATOM 2212 N N . MET A 1 277 ? 1.860 -8.528 -11.060 1.00 94.94 277 MET A N 1
ATOM 2213 C CA . MET A 1 277 ? 1.601 -8.975 -12.430 1.00 94.94 277 MET A CA 1
ATOM 2214 C C . MET A 1 277 ? 2.516 -8.273 -13.438 1.00 94.94 277 MET A C 1
ATOM 2216 O O . MET A 1 277 ? 3.111 -8.947 -14.278 1.00 94.94 277 MET A O 1
ATOM 2220 N N . ALA A 1 278 ? 2.678 -6.952 -13.332 1.00 95.81 278 ALA A N 1
ATOM 2221 C CA . ALA A 1 278 ? 3.560 -6.162 -14.186 1.00 95.81 278 ALA A CA 1
ATOM 2222 C C . ALA A 1 278 ? 5.015 -6.625 -14.058 1.00 95.81 278 ALA A C 1
ATOM 2224 O O . ALA A 1 278 ? 5.654 -6.915 -15.068 1.00 95.81 278 ALA A O 1
ATOM 2225 N N . LEU A 1 279 ? 5.513 -6.785 -12.825 1.00 96.88 279 LEU A N 1
ATOM 2226 C CA . LEU A 1 279 ? 6.844 -7.333 -12.555 1.00 96.88 279 LEU A CA 1
ATOM 2227 C C . LEU A 1 279 ? 7.030 -8.696 -13.231 1.00 96.88 279 LEU A C 1
ATOM 2229 O O . LEU A 1 279 ? 7.996 -8.895 -13.965 1.00 96.88 279 LEU A O 1
ATOM 2233 N N . SER A 1 280 ? 6.089 -9.617 -13.018 1.00 95.44 280 SER A N 1
ATOM 2234 C CA . SER A 1 280 ? 6.159 -10.965 -13.591 1.00 95.44 280 SER A CA 1
ATOM 2235 C C . SER A 1 280 ? 6.133 -10.938 -15.121 1.00 95.44 280 SER A C 1
ATOM 2237 O O . SER A 1 280 ? 6.867 -11.675 -15.776 1.00 95.44 280 SER A O 1
ATOM 2239 N N . TRP A 1 281 ? 5.304 -10.072 -15.707 1.00 95.38 281 TRP A N 1
ATOM 2240 C CA . TRP A 1 281 ? 5.188 -9.919 -17.152 1.00 95.38 281 TRP A CA 1
ATOM 2241 C C . TRP A 1 281 ? 6.467 -9.368 -17.789 1.00 95.38 281 TRP A C 1
ATOM 2243 O O . TRP A 1 281 ? 6.903 -9.918 -18.806 1.00 95.38 281 TRP A O 1
ATOM 2253 N N . VAL A 1 282 ? 7.070 -8.343 -17.172 1.00 96.56 282 VAL A N 1
ATOM 2254 C CA . VAL A 1 282 ? 8.344 -7.746 -17.595 1.00 96.56 282 VAL A CA 1
ATOM 2255 C C . VAL A 1 282 ? 9.471 -8.767 -17.485 1.00 96.56 282 VAL A C 1
ATOM 2257 O O . VAL A 1 282 ? 10.146 -9.030 -18.474 1.00 96.56 282 VAL A O 1
ATOM 2260 N N . GLU A 1 283 ? 9.664 -9.386 -16.321 1.00 94.19 283 GLU A N 1
ATOM 2261 C CA . GLU A 1 283 ? 10.817 -10.257 -16.045 1.00 94.19 283 GLU A CA 1
ATOM 2262 C C . GLU A 1 283 ? 10.887 -11.478 -16.976 1.00 94.19 283 GLU A C 1
ATOM 2264 O O . GLU A 1 283 ? 11.975 -11.919 -17.336 1.00 94.19 283 GLU A O 1
ATOM 2269 N N . ILE A 1 284 ? 9.737 -11.993 -17.426 1.00 94.50 284 ILE A N 1
ATOM 2270 C CA . ILE A 1 284 ? 9.669 -13.109 -18.386 1.00 94.50 284 ILE A CA 1
ATOM 2271 C C . ILE A 1 284 ? 10.088 -12.683 -19.804 1.00 94.50 284 ILE A C 1
ATOM 2273 O O . ILE A 1 284 ? 10.561 -13.513 -20.580 1.00 94.50 284 ILE A O 1
ATOM 2277 N N . ARG A 1 285 ? 9.875 -11.416 -20.173 1.00 95.25 285 ARG A N 1
ATOM 2278 C CA . ARG A 1 285 ? 9.993 -10.929 -21.561 1.00 95.25 285 ARG A CA 1
ATOM 2279 C C . ARG A 1 285 ? 11.206 -10.052 -21.809 1.00 95.25 285 ARG A C 1
ATOM 2281 O O . ARG A 1 285 ? 11.576 -9.876 -22.968 1.00 95.25 285 ARG A O 1
ATOM 2288 N N . ILE A 1 286 ? 11.769 -9.473 -20.757 1.00 96.94 286 ILE A N 1
ATOM 2289 C CA . ILE A 1 286 ? 12.759 -8.410 -20.854 1.00 96.94 286 ILE A CA 1
ATOM 2290 C C . ILE A 1 286 ? 14.019 -8.874 -21.593 1.00 96.94 286 ILE A C 1
ATOM 2292 O O . ILE A 1 286 ? 14.649 -9.877 -21.254 1.00 96.94 286 ILE A O 1
ATOM 2296 N N . LYS A 1 287 ? 14.371 -8.108 -22.620 1.00 96.50 287 LYS A N 1
ATOM 2297 C CA . LYS A 1 287 ? 15.614 -8.161 -23.383 1.00 96.50 287 LYS A CA 1
ATOM 2298 C C . LYS A 1 287 ? 16.059 -6.724 -23.681 1.00 96.50 287 LYS A C 1
ATOM 2300 O O . LYS A 1 287 ? 15.211 -5.829 -23.693 1.00 96.50 287 LYS A O 1
ATOM 2305 N N . PRO A 1 288 ? 17.348 -6.478 -23.967 1.00 97.81 288 PRO A N 1
ATOM 2306 C CA . PRO A 1 288 ? 17.819 -5.128 -24.273 1.00 97.81 288 PRO A CA 1
ATOM 2307 C C . PRO A 1 288 ? 17.016 -4.452 -25.397 1.00 97.81 288 PRO A C 1
ATOM 2309 O O . PRO A 1 288 ? 16.648 -3.288 -25.279 1.00 97.81 288 PRO A O 1
ATOM 2312 N N . GLU A 1 289 ? 16.666 -5.199 -26.449 1.00 97.06 289 GLU A N 1
ATOM 2313 C CA . GLU A 1 289 ? 15.956 -4.692 -27.627 1.00 97.06 289 GLU A CA 1
ATOM 2314 C C . GLU A 1 289 ? 14.481 -4.322 -27.396 1.00 97.06 289 GLU A C 1
ATOM 2316 O O . GLU A 1 289 ? 13.941 -3.511 -28.144 1.00 97.06 289 GLU A O 1
ATOM 2321 N N . ASN A 1 290 ? 13.818 -4.890 -26.381 1.00 97.00 290 ASN A N 1
ATOM 2322 C CA . ASN A 1 290 ? 12.402 -4.624 -26.094 1.00 97.00 290 ASN A CA 1
ATOM 2323 C C . ASN A 1 290 ? 12.178 -3.848 -24.787 1.00 97.00 290 ASN A C 1
ATOM 2325 O O . ASN A 1 290 ? 11.034 -3.535 -24.453 1.00 97.00 290 ASN A O 1
ATOM 2329 N N . ALA A 1 291 ? 13.251 -3.502 -24.070 1.00 97.88 291 ALA A N 1
ATOM 2330 C CA . ALA A 1 291 ? 13.190 -2.750 -22.824 1.00 97.88 291 ALA A CA 1
ATOM 2331 C C . ALA A 1 291 ? 12.432 -1.409 -22.944 1.00 97.88 291 ALA A C 1
ATOM 2333 O O . ALA A 1 291 ? 11.570 -1.184 -22.092 1.00 97.88 291 ALA A O 1
ATOM 2334 N N . PRO A 1 292 ? 12.635 -0.568 -23.987 1.00 98.06 292 PRO A N 1
ATOM 2335 C CA . PRO A 1 292 ? 11.849 0.659 -24.152 1.00 98.06 292 PRO A CA 1
ATOM 2336 C C . PRO A 1 292 ? 10.343 0.384 -24.257 1.00 98.06 292 PRO A C 1
ATOM 2338 O O . PRO A 1 292 ? 9.547 0.991 -23.551 1.00 98.06 292 PRO A O 1
ATOM 2341 N N . PHE A 1 293 ? 9.952 -0.610 -25.061 1.00 96.88 293 PHE A N 1
ATOM 2342 C CA . PHE A 1 293 ? 8.545 -0.973 -25.233 1.00 96.88 293 PHE A CA 1
ATOM 2343 C C . PHE A 1 293 ? 7.906 -1.439 -23.920 1.00 96.88 293 PHE A C 1
ATOM 2345 O O . PHE A 1 293 ? 6.813 -0.999 -23.571 1.00 96.88 293 PHE A O 1
ATOM 2352 N N . LEU A 1 294 ? 8.575 -2.328 -23.178 1.00 96.75 294 LEU A N 1
ATOM 2353 C CA . LEU A 1 294 ? 8.056 -2.814 -21.898 1.00 96.75 294 LEU A CA 1
ATOM 2354 C C . LEU A 1 294 ? 7.941 -1.675 -20.877 1.00 96.75 294 LEU A C 1
ATOM 2356 O O . LEU A 1 294 ? 6.966 -1.639 -20.126 1.00 96.75 294 LEU A O 1
ATOM 2360 N N . LEU A 1 295 ? 8.896 -0.739 -20.876 1.00 97.69 295 LEU A N 1
ATOM 2361 C CA . LEU A 1 295 ? 8.858 0.448 -20.028 1.00 97.69 295 LEU A CA 1
ATOM 2362 C C . LEU A 1 295 ? 7.625 1.306 -20.319 1.00 97.69 295 LEU A C 1
ATOM 2364 O O . LEU A 1 295 ? 6.860 1.608 -19.402 1.00 97.69 295 LEU A O 1
ATOM 2368 N N . ASP A 1 296 ? 7.396 1.618 -21.594 1.00 96.56 296 ASP A N 1
ATOM 2369 C CA . ASP A 1 296 ? 6.263 2.427 -22.043 1.00 96.56 296 ASP A CA 1
ATOM 2370 C C . ASP A 1 296 ? 4.922 1.773 -21.701 1.00 96.56 296 ASP A C 1
ATOM 2372 O O . ASP A 1 296 ? 3.982 2.462 -21.311 1.00 96.56 296 ASP A O 1
ATOM 2376 N N . GLN A 1 297 ? 4.816 0.440 -21.782 1.00 96.12 297 GLN A N 1
ATOM 2377 C CA . GLN A 1 297 ? 3.596 -0.268 -21.377 1.00 96.12 297 GLN A CA 1
ATOM 2378 C C . GLN A 1 297 ? 3.318 -0.133 -19.876 1.00 96.12 297 GLN A C 1
ATOM 2380 O O . GLN A 1 297 ? 2.168 0.078 -19.480 1.00 96.12 297 GLN A O 1
ATOM 2385 N N . VAL A 1 298 ? 4.345 -0.229 -19.026 1.00 96.69 298 VAL A N 1
ATOM 2386 C CA . VAL A 1 298 ? 4.171 -0.067 -17.575 1.00 96.69 298 VAL A CA 1
ATOM 2387 C C . VAL A 1 298 ? 3.815 1.384 -17.237 1.00 96.69 298 VAL A C 1
ATOM 2389 O O . VAL A 1 298 ? 2.853 1.610 -16.506 1.00 96.69 298 VAL A O 1
ATOM 2392 N N . ILE A 1 299 ? 4.514 2.368 -17.814 1.00 97.44 299 ILE A N 1
ATOM 2393 C CA . ILE A 1 299 ? 4.205 3.798 -17.627 1.00 97.44 299 ILE A CA 1
ATOM 2394 C C . ILE A 1 299 ? 2.790 4.124 -18.131 1.00 97.44 299 ILE A C 1
ATOM 2396 O O . ILE A 1 299 ? 2.013 4.778 -17.435 1.00 97.44 299 ILE A O 1
ATOM 2400 N N . GLY A 1 300 ? 2.417 3.618 -19.308 1.00 95.88 300 GLY A N 1
ATOM 2401 C CA . GLY A 1 300 ? 1.077 3.772 -19.873 1.00 95.88 300 GLY A CA 1
ATOM 2402 C C . GLY A 1 300 ? -0.010 3.209 -18.956 1.00 95.88 300 GLY A C 1
ATOM 2403 O O . GLY A 1 300 ? -1.003 3.885 -18.698 1.00 95.88 300 GLY A O 1
ATOM 2404 N N . SER A 1 301 ? 0.217 2.027 -18.375 1.00 95.94 301 SER A N 1
ATOM 2405 C CA . SER A 1 301 ? -0.714 1.397 -17.425 1.00 95.94 301 SER A CA 1
ATOM 2406 C C . SER A 1 301 ? -0.970 2.266 -16.190 1.00 95.94 301 SER A C 1
ATOM 2408 O O . SER A 1 301 ? -2.095 2.369 -15.707 1.00 95.94 301 SER A O 1
ATOM 2410 N N . ILE A 1 302 ? 0.071 2.930 -15.688 1.00 95.69 302 ILE A N 1
ATOM 2411 C CA . ILE A 1 302 ? -0.021 3.838 -14.538 1.00 95.69 302 ILE A CA 1
ATOM 2412 C C . ILE A 1 302 ? -0.844 5.077 -14.888 1.00 95.69 302 ILE A C 1
ATOM 2414 O O . ILE A 1 302 ? -1.670 5.514 -14.088 1.00 95.69 302 ILE A O 1
ATOM 2418 N N . ASN A 1 303 ? -0.644 5.632 -16.083 1.00 91.38 303 ASN A N 1
ATOM 2419 C CA . ASN A 1 303 ? -1.408 6.783 -16.563 1.00 91.38 303 ASN A CA 1
ATOM 2420 C C . ASN A 1 303 ? -2.889 6.436 -16.796 1.00 91.38 303 ASN A C 1
ATOM 2422 O O . ASN A 1 303 ? -3.755 7.276 -16.558 1.00 91.38 303 ASN A O 1
ATOM 2426 N N . GLU A 1 304 ? -3.187 5.202 -17.210 1.00 92.62 304 GLU A N 1
ATOM 2427 C CA . GLU A 1 304 ? -4.558 4.692 -17.340 1.00 92.62 304 GLU A CA 1
ATOM 2428 C C . GLU A 1 304 ? -5.186 4.241 -16.009 1.00 92.62 304 GLU A C 1
ATOM 2430 O O . GLU A 1 304 ? -6.405 4.068 -15.938 1.00 92.62 304 GLU A O 1
ATOM 2435 N N . GLY A 1 305 ? -4.377 4.031 -14.966 1.00 90.50 305 GLY A N 1
ATOM 2436 C CA . GLY A 1 305 ? -4.819 3.503 -13.674 1.00 90.50 305 GLY A CA 1
ATOM 2437 C C . GLY A 1 305 ? -5.269 2.037 -13.721 1.00 90.50 305 GLY A C 1
ATOM 2438 O O . GLY A 1 305 ? -6.153 1.641 -12.961 1.00 90.50 305 GLY A O 1
ATOM 2439 N N . ARG A 1 306 ? -4.744 1.251 -14.670 1.00 89.81 306 ARG A N 1
ATOM 2440 C CA . ARG A 1 306 ? -5.039 -0.183 -14.832 1.00 89.81 306 ARG A CA 1
ATOM 2441 C C . ARG A 1 306 ? -4.018 -0.866 -15.733 1.00 89.81 306 ARG A C 1
ATOM 2443 O O . ARG A 1 306 ? -3.478 -0.246 -16.647 1.00 89.81 306 ARG A O 1
ATOM 2450 N N . LEU A 1 307 ? -3.828 -2.171 -15.551 1.00 86.56 307 LEU A N 1
ATOM 2451 C CA . LEU A 1 307 ? -3.073 -2.971 -16.518 1.00 86.56 307 LEU A CA 1
ATOM 2452 C C . LEU A 1 307 ? -3.891 -3.306 -17.783 1.00 86.56 307 LEU A C 1
ATOM 2454 O O . LEU A 1 307 ? -5.075 -3.642 -17.681 1.00 86.56 307 LEU A O 1
ATOM 2458 N N . PRO A 1 308 ? -3.257 -3.329 -18.971 1.00 80.44 308 PRO A N 1
ATOM 2459 C CA . PRO A 1 308 ? -3.829 -3.911 -20.177 1.00 80.44 308 PRO A CA 1
ATOM 2460 C C . PRO A 1 308 ? -4.195 -5.391 -20.007 1.00 80.44 308 PRO A C 1
ATOM 2462 O O . PRO A 1 308 ? -3.458 -6.166 -19.393 1.00 80.44 308 PRO A O 1
ATOM 2465 N N . GLU A 1 309 ? -5.294 -5.827 -20.629 1.00 78.62 309 GLU A N 1
ATOM 2466 C CA . GLU A 1 309 ? -5.825 -7.189 -20.451 1.00 78.62 309 GLU A CA 1
ATOM 2467 C C . GLU A 1 309 ? -4.829 -8.298 -20.847 1.00 78.62 309 GLU A C 1
ATOM 2469 O O . GLU A 1 309 ? -4.815 -9.372 -20.238 1.00 78.62 309 GLU A O 1
ATOM 2474 N N . PHE A 1 310 ? -3.947 -8.039 -21.819 1.00 73.62 310 PHE A N 1
ATOM 2475 C CA . PHE A 1 310 ? -2.917 -8.994 -22.242 1.00 73.62 310 PHE A CA 1
ATOM 2476 C C . PHE A 1 310 ? -1.821 -9.214 -21.185 1.00 73.62 310 PHE A C 1
ATOM 2478 O O . PHE A 1 310 ? -1.209 -10.281 -21.161 1.00 73.62 310 PHE A O 1
ATOM 2485 N N . ILE A 1 311 ? -1.587 -8.247 -20.289 1.00 76.94 311 ILE A N 1
ATOM 2486 C CA . ILE A 1 311 ? -0.660 -8.397 -19.153 1.00 76.94 311 ILE A CA 1
ATOM 2487 C C . ILE A 1 311 ? -1.314 -9.245 -18.059 1.00 76.94 311 ILE A C 1
ATOM 2489 O O . ILE A 1 311 ? -0.673 -10.110 -17.466 1.00 76.94 311 ILE A O 1
ATOM 2493 N N . VAL A 1 312 ? -2.620 -9.062 -17.858 1.00 68.38 312 VAL A N 1
ATOM 2494 C CA . VAL A 1 312 ? -3.435 -9.787 -16.868 1.00 68.38 312 VAL A CA 1
ATOM 2495 C C . VAL A 1 312 ? -3.743 -11.235 -17.315 1.00 68.38 312 VAL A C 1
ATOM 2497 O O . VAL A 1 312 ? -4.354 -12.009 -16.579 1.00 68.38 312 VAL A O 1
ATOM 2500 N N . GLY A 1 313 ? -3.313 -11.640 -18.518 1.00 59.12 313 GLY A N 1
ATOM 2501 C CA . GLY A 1 313 ? -3.567 -12.974 -19.075 1.00 59.12 313 GLY A CA 1
ATOM 2502 C C . GLY A 1 313 ? -5.000 -13.171 -19.589 1.00 59.12 313 GLY A C 1
ATOM 2503 O O . GLY A 1 313 ? -5.454 -14.307 -19.722 1.00 59.12 313 GLY A O 1
ATOM 2504 N N . ARG A 1 314 ? -5.724 -12.078 -19.871 1.00 45.59 314 ARG A N 1
ATOM 2505 C CA . ARG A 1 314 ? -7.083 -12.055 -20.438 1.00 45.59 314 ARG A CA 1
ATOM 2506 C C . ARG A 1 314 ? -7.080 -11.426 -21.835 1.00 45.59 314 ARG A C 1
ATOM 2508 O O . ARG A 1 314 ? -7.778 -10.464 -22.085 1.00 45.59 314 ARG A O 1
ATOM 2515 N N . GLY A 1 315 ? -6.295 -11.947 -22.769 1.00 41.97 315 GLY A N 1
ATOM 2516 C CA . GLY A 1 315 ? -6.293 -11.450 -24.149 1.00 41.97 315 GLY A CA 1
ATOM 2517 C C . GLY A 1 315 ? -5.441 -12.321 -25.066 1.00 41.97 315 GLY A C 1
ATOM 2518 O O . GLY A 1 315 ? -4.646 -13.114 -24.554 1.00 41.97 315 GLY A O 1
ATOM 2519 N N . PRO A 1 316 ? -5.603 -12.224 -26.400 1.00 36.75 316 PRO A N 1
ATOM 2520 C CA . PRO A 1 316 ? -4.708 -12.906 -27.325 1.00 36.75 316 PRO A CA 1
ATOM 2521 C C . PRO A 1 316 ? -3.274 -12.474 -27.016 1.00 36.75 316 PRO A C 1
ATOM 2523 O O . PRO A 1 316 ? -2.991 -11.284 -26.878 1.00 36.75 316 PRO A O 1
ATOM 2526 N N . THR A 1 317 ? -2.383 -13.448 -26.844 1.00 44.50 317 THR A N 1
ATOM 2527 C CA . THR A 1 317 ? -0.954 -13.195 -26.684 1.00 44.50 317 THR A CA 1
ATOM 2528 C C . THR A 1 317 ? -0.478 -12.426 -27.909 1.00 44.50 317 THR A C 1
ATOM 2530 O O . THR A 1 317 ? -0.463 -12.978 -29.006 1.00 44.50 317 THR A O 1
ATOM 2533 N N . CYS A 1 318 ? -0.131 -11.148 -27.745 1.00 40.84 318 CYS A N 1
ATOM 2534 C CA . CYS A 1 318 ? 0.677 -10.472 -28.749 1.00 40.84 318 CYS A CA 1
ATOM 2535 C C . CYS A 1 318 ? 2.036 -11.166 -28.752 1.00 40.84 318 CYS A C 1
ATOM 2537 O O . CYS A 1 318 ? 2.768 -11.104 -27.759 1.00 40.84 318 CYS A O 1
ATOM 2539 N N . ASP A 1 319 ? 2.324 -11.861 -29.845 1.00 37.59 319 ASP A N 1
ATOM 2540 C CA . ASP A 1 319 ? 3.661 -12.339 -30.150 1.00 37.59 319 ASP A CA 1
ATOM 2541 C C . ASP A 1 319 ? 4.563 -11.100 -30.292 1.00 37.59 319 ASP A C 1
ATOM 2543 O O . ASP A 1 319 ? 4.353 -10.270 -31.179 1.00 37.59 319 ASP A O 1
ATOM 2547 N N . LEU A 1 320 ? 5.489 -10.941 -29.340 1.00 41.38 320 LEU A N 1
ATOM 2548 C CA . LEU A 1 320 ? 6.586 -9.968 -29.363 1.00 41.38 320 LEU A CA 1
ATOM 2549 C C . LEU A 1 320 ? 7.829 -10.630 -29.955 1.00 41.38 320 LEU A C 1
ATOM 2551 O O . LEU A 1 320 ? 8.151 -11.759 -29.511 1.00 41.38 320 LEU A O 1
#

Secondary structure (DSSP, 8-state):
--TTTGGGGG--SS---THHHHHTSGGGGGSEETTEEHHHHHHHHHHHHHHTT--HHHHHHHHTTTTT--SS----SS-GGGHHHHHHHH-HHHHHHHHHHHHS-HHHHHHHHTTT-SEEEEE-TTT--EEEEEHHHHHHHHHHHHHHHHHH-S-TTS---S-HHHHIIIIITSSS-------GGGGG----HHHHHHHHHHHHHHHT-SSGGG-HHHHHHHHH-TT-HHHHHHHHHHHHHTT-HHHHHHHHHHHHHHHHHHSS-SSTTS-HHHHHHHHHHHHHH--TTTHHHHHHHHHHHHHHTS--TTTTT-S-----

pLDDT: mean 86.5, std 15.74, range [30.95, 98.69]

Sequence (320 aa):
MRHSDDQRILAGPEVATLDRPLALIEDAALVPHFLGSLWDHLCGTWKILNRHAYGQNICLAGLLHSIYSTEHYCHSLCSLSNRRRVATCVGGDVEQLVYHYCATYKKSIWSEILGNRQSLVLRSRLDDQPISLTRDEALCILQVACADWIEQCAESNGSPKAFMAWYFKNVAFGYINFDVKLSAESKNIEFTEEKENMSILAYHTFLTDENPIESEACKEAALLNPFSAELRIFLAIQQCYYLDSNGAQLNFSRARRLISAWGTAWDKRLTSLEWEMALSWVEIRIKPENAPFLLDQVIGSINEGRLPEFIVGRGPTCDL